Protein AF-A0A0G2FIW2-F1 (afdb_monomer)

Secondary structure (DSSP, 8-state):
-----EEEEEE--------PPP--------SS-----GGG--PPPTTT--EEEEEPPTTPPSSSGGGHHHHHHHHHHSTT-EEEE------STTHHHHHHHHHHHHHHHHHHHHTTS--EEEEEEES-TT--SS-TTEES---S--SS--S--GGGGGGGGGEEEE--TT-TTTS---STTHHHHHT-HHHHHHHHHHHHHHHHHHHTT--

Structure (mmCIF, N/CA/C/O backbone):
data_AF-A0A0G2FIW2-F1
#
_entry.id   AF-A0A0G2FIW2-F1
#
loop_
_atom_site.group_PDB
_atom_site.id
_atom_site.type_symbol
_atom_site.label_atom_id
_atom_site.label_alt_id
_atom_site.label_comp_id
_atom_site.label_asym_id
_atom_site.label_entity_id
_atom_site.label_seq_id
_atom_site.pdbx_PDB_ins_code
_atom_site.Cartn_x
_atom_site.Cartn_y
_atom_site.Cartn_z
_atom_site.occupancy
_atom_site.B_iso_or_equiv
_atom_site.auth_seq_id
_atom_site.auth_comp_id
_atom_site.auth_asym_id
_atom_site.auth_atom_id
_atom_site.pdbx_PDB_model_num
ATOM 1 N N . MET A 1 1 ? 16.013 6.937 -9.045 1.00 31.67 1 MET A N 1
ATOM 2 C CA . MET A 1 1 ? 15.810 6.160 -7.801 1.00 31.67 1 MET A CA 1
ATOM 3 C C . MET A 1 1 ? 14.859 5.035 -8.157 1.00 31.67 1 MET A C 1
ATOM 5 O O . MET A 1 1 ? 14.015 5.272 -9.007 1.00 31.67 1 MET A O 1
ATOM 9 N N . LYS A 1 2 ? 15.096 3.807 -7.701 1.00 32.09 2 LYS A N 1
ATOM 10 C CA . LYS A 1 2 ? 14.338 2.610 -8.094 1.00 32.09 2 LYS A CA 1
ATOM 11 C C . LYS A 1 2 ? 13.700 2.098 -6.801 1.00 32.09 2 LYS A C 1
ATOM 13 O O . LYS A 1 2 ? 14.430 1.802 -5.864 1.00 32.09 2 LYS A O 1
ATOM 18 N N . ASN A 1 3 ? 12.377 2.048 -6.749 1.00 30.78 3 ASN A N 1
ATOM 19 C CA . ASN A 1 3 ? 11.613 1.665 -5.564 1.00 30.78 3 ASN A CA 1
ATOM 20 C C . ASN A 1 3 ? 10.878 0.369 -5.917 1.00 30.78 3 ASN A C 1
ATOM 22 O O . ASN A 1 3 ? 10.490 0.223 -7.071 1.00 30.78 3 ASN A O 1
ATOM 26 N N . ILE A 1 4 ? 10.762 -0.570 -4.978 1.00 32.47 4 ILE A N 1
ATOM 27 C CA . ILE A 1 4 ? 10.028 -1.829 -5.157 1.00 32.47 4 ILE A CA 1
ATOM 28 C C . ILE A 1 4 ? 9.137 -2.030 -3.933 1.00 32.47 4 ILE A C 1
ATOM 30 O O . ILE A 1 4 ? 9.672 -2.080 -2.826 1.00 32.47 4 ILE A O 1
ATOM 34 N N . ALA A 1 5 ? 7.832 -2.190 -4.183 1.00 39.72 5 ALA A N 1
ATOM 35 C CA . ALA A 1 5 ? 6.752 -2.560 -3.259 1.00 39.72 5 ALA A CA 1
ATOM 36 C C . ALA A 1 5 ? 6.513 -1.609 -2.077 1.00 39.72 5 ALA A C 1
ATOM 38 O O . ALA A 1 5 ? 7.404 -1.372 -1.268 1.00 39.72 5 ALA A O 1
ATOM 39 N N . ALA A 1 6 ? 5.275 -1.147 -1.916 1.00 51.56 6 ALA A N 1
ATOM 40 C CA . ALA A 1 6 ? 4.857 -0.390 -0.744 1.00 51.56 6 ALA A CA 1
ATOM 41 C C . ALA A 1 6 ? 3.523 -0.944 -0.213 1.00 51.56 6 ALA A C 1
ATOM 43 O O . ALA A 1 6 ? 2.629 -1.266 -1.002 1.00 51.56 6 ALA A O 1
ATOM 44 N N . ALA A 1 7 ? 3.396 -1.079 1.111 1.00 60.84 7 ALA A N 1
ATOM 45 C CA . ALA A 1 7 ? 2.196 -1.616 1.754 1.00 60.84 7 ALA A CA 1
ATOM 46 C C . ALA A 1 7 ? 1.761 -0.794 2.974 1.00 60.84 7 ALA A C 1
ATOM 48 O O . ALA A 1 7 ? 2.600 -0.304 3.732 1.00 60.84 7 ALA A O 1
ATOM 49 N N . ILE A 1 8 ? 0.448 -0.697 3.180 1.00 70.00 8 ILE A N 1
ATOM 50 C CA . ILE A 1 8 ? -0.176 -0.197 4.408 1.00 70.00 8 ILE A CA 1
ATOM 51 C C . ILE A 1 8 ? -1.059 -1.305 4.972 1.00 70.00 8 ILE A C 1
ATOM 53 O O . ILE A 1 8 ? -1.886 -1.863 4.251 1.00 70.00 8 ILE A O 1
ATOM 57 N N . ILE A 1 9 ? -0.910 -1.601 6.260 1.00 72.62 9 ILE A N 1
ATOM 58 C CA . ILE A 1 9 ? -1.812 -2.494 6.992 1.00 72.62 9 ILE A CA 1
ATOM 59 C C . ILE A 1 9 ? -2.431 -1.705 8.140 1.00 72.62 9 ILE A C 1
ATOM 61 O O . ILE A 1 9 ? -1.708 -1.175 8.979 1.00 72.62 9 ILE A O 1
ATOM 65 N N . ALA A 1 10 ? -3.758 -1.624 8.174 1.00 48.88 10 ALA A N 1
ATOM 66 C CA . ALA A 1 10 ? -4.506 -0.946 9.224 1.00 48.88 10 ALA A CA 1
ATOM 67 C C . ALA A 1 10 ? -5.150 -1.970 10.167 1.00 48.88 10 ALA A C 1
ATOM 69 O O . ALA A 1 10 ? -5.929 -2.823 9.729 1.00 48.88 10 ALA A O 1
ATOM 70 N N . PHE A 1 11 ? -4.841 -1.859 11.456 1.00 52.50 11 PHE A N 1
ATOM 71 C CA . PHE A 1 11 ? -5.399 -2.666 12.539 1.00 52.50 11 PHE A CA 1
ATOM 72 C C . PHE A 1 11 ? -6.374 -1.862 13.383 1.00 52.50 11 PHE A C 1
ATOM 74 O O . PHE A 1 11 ? -6.172 -0.673 13.603 1.00 52.50 11 PHE A O 1
ATOM 81 N N . VAL A 1 12 ? -7.383 -2.527 13.923 1.00 43.28 12 VAL A N 1
ATOM 82 C CA . VAL A 1 12 ? -8.361 -1.969 14.865 1.00 43.28 12 VAL A CA 1
ATOM 83 C C . VAL A 1 12 ? -8.467 -2.923 16.056 1.00 43.28 12 VAL A C 1
ATOM 85 O O . VAL A 1 12 ? -8.186 -4.111 15.922 1.00 43.28 12 VAL A O 1
ATOM 88 N N . GLY A 1 13 ? -8.794 -2.422 17.245 1.00 33.16 13 GLY A N 1
ATOM 89 C CA . GLY A 1 13 ? -8.929 -3.261 18.441 1.00 33.16 13 GLY A CA 1
ATOM 90 C C . GLY A 1 13 ? -10.233 -2.982 19.188 1.00 33.16 13 GLY A C 1
ATOM 91 O O . GLY A 1 13 ? -10.732 -1.865 19.105 1.00 33.16 13 GLY A O 1
ATOM 92 N N . PRO A 1 14 ? -10.788 -3.946 19.945 1.00 34.31 14 PRO A N 1
ATOM 93 C CA . PRO A 1 14 ? -11.993 -3.744 20.744 1.00 34.31 14 PRO A CA 1
ATOM 94 C C . PRO A 1 14 ? -11.737 -2.869 21.985 1.00 34.31 14 PRO A C 1
ATOM 96 O O . PRO A 1 14 ? -10.644 -2.847 22.556 1.00 34.31 14 PRO A O 1
ATOM 99 N N . VAL A 1 15 ? -12.779 -2.161 22.442 1.00 33.59 15 VAL A N 1
ATOM 100 C CA . VAL A 1 15 ? -12.760 -1.370 23.684 1.00 33.59 15 VAL A CA 1
ATOM 101 C C . VAL A 1 15 ? -12.763 -2.319 24.881 1.00 33.59 15 VAL A C 1
ATOM 103 O O . VAL A 1 15 ? -13.804 -2.884 25.207 1.00 33.59 15 VAL A O 1
ATOM 106 N N . GLN A 1 16 ? -11.657 -2.435 25.617 1.00 36.59 16 GLN A N 1
ATOM 107 C CA . GLN A 1 16 ? -11.742 -2.926 26.994 1.00 36.59 16 GLN A CA 1
ATOM 108 C C . GLN A 1 16 ? -11.714 -1.739 27.960 1.00 36.59 16 GLN A C 1
ATOM 110 O O . GLN A 1 16 ? -10.675 -1.139 28.229 1.00 36.59 16 GLN A O 1
ATOM 115 N N . ALA A 1 17 ? -12.892 -1.398 28.486 1.00 34.34 17 ALA A N 1
ATOM 116 C CA . ALA A 1 17 ? -13.029 -0.494 29.617 1.00 34.34 17 ALA A CA 1
ATOM 117 C C . ALA A 1 17 ? -12.304 -1.064 30.854 1.00 34.34 17 ALA A C 1
ATOM 119 O O . ALA A 1 17 ? -12.326 -2.266 31.120 1.00 34.34 17 ALA A O 1
ATOM 120 N N . ALA A 1 18 ? -11.660 -0.175 31.606 1.00 42.06 18 ALA A N 1
ATOM 121 C CA . ALA A 1 18 ? -10.870 -0.472 32.794 1.00 42.06 18 ALA A CA 1
ATOM 122 C C . ALA A 1 18 ? -11.637 -1.242 33.888 1.00 42.06 18 ALA A C 1
ATOM 124 O O . ALA A 1 18 ? -12.788 -0.911 34.168 1.00 42.06 18 ALA A O 1
ATOM 125 N N . SER A 1 19 ? -10.955 -2.191 34.554 1.00 36.50 19 SER A N 1
ATOM 126 C CA . SER A 1 19 ? -10.957 -2.491 36.011 1.00 36.50 19 SER A CA 1
ATOM 127 C C . SER A 1 19 ? -10.489 -3.933 36.254 1.00 36.50 19 SER A C 1
ATOM 129 O O . SER A 1 19 ? -11.159 -4.875 35.846 1.00 36.50 19 SER A O 1
ATOM 131 N N . ILE A 1 20 ? -9.357 -4.123 36.942 1.00 35.25 20 ILE A N 1
ATOM 132 C CA . ILE A 1 20 ? -8.830 -5.447 37.320 1.00 35.25 20 ILE A CA 1
ATOM 133 C C . ILE A 1 20 ? -9.350 -5.824 38.718 1.00 35.25 20 ILE A C 1
ATOM 135 O O . ILE A 1 20 ? -8.952 -5.173 39.686 1.00 35.25 20 ILE A O 1
ATOM 139 N N . PRO A 1 21 ? -10.147 -6.897 38.881 1.00 35.97 21 PRO A N 1
ATOM 140 C CA . PRO A 1 21 ? -10.189 -7.655 40.120 1.00 35.97 21 PRO A CA 1
ATOM 141 C C . PRO A 1 21 ? -9.269 -8.881 40.016 1.00 35.97 21 PRO A C 1
ATOM 143 O O . PRO A 1 21 ? -9.277 -9.623 39.035 1.00 35.97 21 PRO A O 1
ATOM 146 N N . THR A 1 22 ? -8.457 -9.091 41.048 1.00 46.69 22 THR A N 1
ATOM 147 C CA . THR A 1 22 ? -7.567 -10.246 41.213 1.00 46.69 22 THR A CA 1
ATOM 148 C C . THR A 1 22 ? -8.333 -11.492 41.666 1.00 46.69 22 THR A C 1
ATOM 150 O O . THR A 1 22 ? -9.091 -11.432 42.632 1.00 46.69 22 THR A O 1
ATOM 153 N N . ALA A 1 23 ? -8.073 -12.647 41.040 1.00 36.22 23 ALA A N 1
ATOM 154 C CA . ALA A 1 23 ? -8.321 -13.974 41.619 1.00 36.22 23 ALA A CA 1
ATOM 155 C C . ALA A 1 23 ? -7.477 -15.071 40.921 1.00 36.22 23 ALA A C 1
ATOM 157 O O . ALA A 1 23 ? -7.026 -14.855 39.796 1.00 36.22 23 ALA A O 1
ATOM 158 N N . PRO A 1 24 ? -7.208 -16.213 41.591 1.00 42.84 24 PRO A N 1
ATOM 159 C CA . PRO A 1 24 ? -5.969 -16.968 41.416 1.00 42.84 24 PRO A CA 1
ATOM 160 C C . PRO A 1 24 ? -6.064 -18.246 40.560 1.00 42.84 24 PRO A C 1
ATOM 162 O O . PRO A 1 24 ? -7.130 -18.735 40.201 1.00 42.84 24 PRO A O 1
ATOM 165 N N . SER A 1 25 ? -4.860 -18.758 40.299 1.00 47.22 25 SER A N 1
ATOM 166 C CA . SER A 1 25 ? -4.395 -19.928 39.552 1.00 47.22 25 SER A CA 1
ATOM 167 C C . SER A 1 25 ? -5.256 -21.198 39.505 1.00 47.22 25 SER A C 1
ATOM 169 O O . SER A 1 25 ? -5.619 -21.757 40.536 1.00 47.22 25 SER A O 1
ATOM 171 N N . ALA A 1 26 ? -5.316 -21.786 38.304 1.00 38.00 26 ALA A N 1
ATOM 172 C CA . ALA A 1 26 ? -5.152 -23.226 38.094 1.00 38.00 26 ALA A CA 1
ATOM 173 C C . ALA A 1 26 ? -4.437 -23.491 36.750 1.00 38.00 26 ALA A C 1
ATOM 175 O O . ALA A 1 26 ? -4.871 -23.040 35.694 1.00 38.00 26 ALA A O 1
ATOM 176 N N . GLN A 1 27 ? -3.304 -24.194 36.828 1.00 40.16 27 GLN A N 1
ATOM 177 C CA . GLN A 1 27 ? -2.531 -24.783 35.722 1.00 40.16 27 GLN A CA 1
ATOM 178 C C . GLN A 1 27 ? -3.174 -26.126 35.303 1.00 40.16 27 GLN A C 1
ATOM 180 O O . GLN A 1 27 ? -3.907 -26.700 36.100 1.00 40.16 27 GLN A O 1
ATOM 185 N N . ALA A 1 28 ? -2.942 -26.763 34.152 1.00 42.31 28 ALA A N 1
ATOM 186 C CA . ALA A 1 28 ? -2.092 -26.545 32.980 1.00 42.31 28 ALA A CA 1
ATOM 187 C C . ALA A 1 28 ? -2.600 -27.472 31.855 1.00 42.31 28 ALA A C 1
ATOM 189 O O . ALA A 1 28 ? -3.191 -28.504 32.147 1.00 42.31 28 ALA A O 1
ATOM 190 N N . HIS A 1 29 ? -2.249 -27.164 30.605 1.00 36.69 29 HIS A N 1
ATOM 191 C CA . HIS A 1 29 ? -1.832 -28.130 29.581 1.00 36.69 29 HIS A CA 1
ATOM 192 C C . HIS A 1 29 ? -0.790 -27.408 28.706 1.00 36.69 29 HIS A C 1
ATOM 194 O O . HIS A 1 29 ? -1.009 -26.275 28.285 1.00 36.69 29 HIS A O 1
ATOM 200 N N . SER A 1 30 ? 0.382 -28.018 28.523 1.00 58.81 30 SER A N 1
ATOM 201 C CA . SER A 1 30 ? 1.558 -27.402 27.898 1.00 58.81 30 SER A CA 1
ATOM 202 C C . SER A 1 30 ? 1.664 -27.787 26.423 1.00 58.81 30 SER A C 1
ATOM 204 O O . SER A 1 30 ? 1.927 -28.949 26.122 1.00 58.81 30 SER A O 1
ATOM 206 N N . SER A 1 31 ? 1.448 -26.821 25.526 1.00 55.00 31 SER A N 1
ATOM 207 C CA . SER A 1 31 ? 2.337 -26.457 24.407 1.00 55.00 31 SER A CA 1
ATOM 208 C C . SER A 1 31 ? 1.629 -25.433 23.504 1.00 55.00 31 SER A C 1
ATOM 210 O O . SER A 1 31 ? 0.489 -25.660 23.110 1.00 55.00 31 SER A O 1
ATOM 212 N N . LEU A 1 32 ? 2.348 -24.345 23.185 1.00 52.41 32 LEU A N 1
ATOM 213 C CA . LEU A 1 32 ? 1.960 -23.122 22.454 1.00 52.41 32 LEU A CA 1
ATOM 214 C C . LEU A 1 32 ? 1.037 -22.152 23.206 1.00 52.41 32 LEU A C 1
ATOM 216 O O . LEU A 1 32 ? -0.135 -22.107 22.892 1.00 52.41 32 LEU A O 1
ATOM 220 N N . THR A 1 33 ? 1.558 -21.328 24.125 1.00 48.41 33 THR A N 1
ATOM 221 C CA . THR A 1 33 ? 0.970 -20.008 24.467 1.00 48.41 33 THR A CA 1
ATOM 222 C C . THR A 1 33 ? 1.814 -19.310 25.541 1.00 48.41 33 THR A C 1
ATOM 224 O O . THR A 1 33 ? 1.626 -19.556 26.732 1.00 48.41 33 THR A O 1
ATOM 227 N N . SER A 1 34 ? 2.678 -18.366 25.169 1.00 52.44 34 SER A N 1
ATOM 228 C CA . SER A 1 34 ? 2.683 -17.113 25.928 1.00 52.44 34 SER A CA 1
ATOM 229 C C . SER A 1 34 ? 1.794 -16.172 25.133 1.00 52.44 34 SER A C 1
ATOM 231 O O . SER A 1 34 ? 2.201 -15.678 24.085 1.00 52.44 34 SER A O 1
ATOM 233 N N . ARG A 1 35 ? 0.544 -15.999 25.574 1.00 55.09 35 ARG A N 1
ATOM 234 C CA . ARG A 1 35 ? -0.288 -14.892 25.091 1.00 55.09 35 ARG A CA 1
ATOM 235 C C . ARG A 1 35 ? 0.547 -13.623 25.273 1.00 55.09 35 ARG A C 1
ATOM 237 O O . ARG A 1 35 ? 1.141 -13.488 26.345 1.00 55.09 35 ARG A O 1
ATOM 244 N N . ALA A 1 36 ? 0.683 -12.788 24.242 1.00 63.56 36 ALA A N 1
ATOM 245 C CA . ALA A 1 36 ? 1.547 -11.620 24.358 1.00 63.56 36 ALA A CA 1
ATOM 246 C C . ALA A 1 36 ? 1.133 -10.787 25.576 1.00 63.56 36 ALA A C 1
ATOM 248 O O . ALA A 1 36 ? -0.047 -10.721 25.940 1.00 63.56 36 ALA A O 1
ATOM 249 N N . ASP A 1 37 ? 2.125 -10.208 26.242 1.00 77.75 37 ASP A N 1
ATOM 250 C CA . ASP A 1 37 ? 1.877 -9.319 27.361 1.00 77.75 37 ASP A CA 1
ATOM 251 C C . ASP A 1 37 ? 1.338 -7.984 26.831 1.00 77.75 37 ASP A C 1
ATOM 253 O O . ASP A 1 37 ? 2.090 -7.115 26.389 1.00 77.75 37 ASP A O 1
ATOM 257 N N . CYS A 1 38 ? 0.016 -7.830 26.878 1.00 81.56 38 CYS A N 1
ATOM 258 C CA . CYS A 1 38 ? -0.673 -6.622 26.432 1.00 81.56 38 CYS A CA 1
ATOM 259 C C . CYS A 1 38 ? -0.504 -5.430 27.383 1.00 81.56 38 CYS A C 1
ATOM 261 O O . CYS A 1 38 ? -1.058 -4.369 27.115 1.00 81.56 38 CYS A O 1
ATOM 263 N N . SER A 1 39 ? 0.245 -5.557 28.485 1.00 83.31 39 SER A N 1
ATOM 264 C CA . SER A 1 39 ? 0.458 -4.450 29.429 1.00 83.31 39 SER A CA 1
ATOM 265 C C . SER A 1 39 ? 1.138 -3.227 28.801 1.00 83.31 39 SER A C 1
ATOM 267 O O . SER A 1 39 ? 0.943 -2.115 29.288 1.00 83.31 39 SER A O 1
ATOM 269 N N . ASN A 1 40 ? 1.884 -3.422 27.706 1.00 81.56 40 ASN A N 1
ATOM 270 C CA . ASN A 1 40 ? 2.580 -2.363 26.968 1.00 81.56 40 ASN A CA 1
ATOM 271 C C . ASN A 1 40 ? 1.975 -2.071 25.583 1.00 81.56 40 ASN A C 1
ATOM 273 O O . ASN A 1 40 ? 2.543 -1.278 24.834 1.00 81.56 40 ASN A O 1
ATOM 277 N N . ILE A 1 41 ? 0.859 -2.712 25.221 1.00 80.81 41 ILE A N 1
ATOM 278 C CA . ILE A 1 41 ? 0.178 -2.487 23.942 1.00 80.81 41 ILE A CA 1
ATOM 279 C C . ILE A 1 41 ? -1.159 -1.822 24.227 1.00 80.81 41 ILE A C 1
ATOM 281 O O . ILE A 1 41 ? -2.080 -2.435 24.762 1.00 80.81 41 ILE A O 1
ATOM 285 N N . THR A 1 42 ? -1.262 -0.557 23.837 1.00 81.81 42 THR A N 1
ATOM 286 C CA . THR A 1 42 ? -2.527 0.173 23.857 1.00 81.81 42 THR A CA 1
ATOM 287 C C . THR A 1 42 ? -3.162 0.055 22.484 1.00 81.81 42 THR A C 1
ATOM 289 O O . THR A 1 42 ? -2.612 0.562 21.508 1.00 81.81 42 THR A O 1
ATOM 292 N N . CYS A 1 43 ? -4.317 -0.601 22.407 1.00 81.56 43 CYS A N 1
ATOM 293 C CA . CYS A 1 43 ? -5.093 -0.620 21.177 1.00 81.56 43 CYS A CA 1
ATOM 294 C C . CYS A 1 43 ? -5.570 0.786 20.834 1.00 81.56 43 CYS A C 1
ATOM 296 O O . CYS A 1 43 ? -6.002 1.545 21.708 1.00 81.56 43 CYS A O 1
ATOM 298 N N . THR A 1 44 ? -5.516 1.114 19.551 1.00 79.19 44 THR A N 1
ATOM 299 C CA . THR A 1 44 ? -6.129 2.326 19.026 1.00 79.19 44 THR A CA 1
ATOM 300 C C . THR A 1 44 ? -7.634 2.254 19.316 1.00 79.19 44 THR A C 1
ATOM 302 O O . THR A 1 44 ? -8.191 1.151 19.272 1.00 79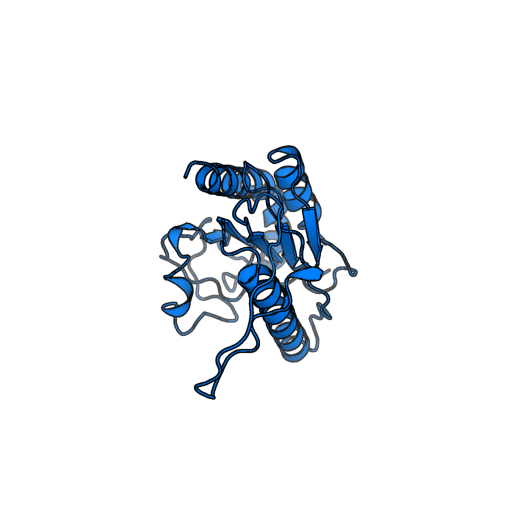.19 44 THR A O 1
ATOM 305 N N . PRO A 1 45 ? -8.303 3.364 19.692 1.00 65.31 45 PRO A N 1
ATOM 306 C CA . PRO A 1 45 ? -9.704 3.313 20.094 1.00 65.31 45 PRO A CA 1
ATOM 307 C C . PRO A 1 45 ? -10.562 2.601 19.045 1.00 65.31 45 PRO A C 1
ATOM 309 O O . PRO A 1 45 ? -10.475 2.923 17.865 1.00 65.31 45 PRO A O 1
ATOM 312 N N . ALA A 1 46 ? -11.407 1.665 19.487 1.00 56.34 46 ALA A N 1
ATOM 313 C CA . ALA A 1 46 ? -12.188 0.808 18.590 1.00 56.34 46 ALA A CA 1
ATOM 314 C C . ALA A 1 46 ? -13.084 1.578 17.616 1.00 56.34 46 ALA A C 1
ATOM 316 O O . ALA A 1 46 ? -13.403 1.098 16.533 1.00 56.34 46 ALA A O 1
ATOM 317 N N . THR A 1 47 ? -13.531 2.769 18.015 1.00 67.88 47 THR A N 1
ATOM 318 C CA . THR A 1 47 ? -14.478 3.544 17.224 1.00 67.88 47 THR A CA 1
ATOM 319 C C . THR A 1 47 ? -13.737 4.479 16.277 1.00 67.88 47 THR A C 1
ATOM 321 O O . THR A 1 47 ? -13.373 5.598 16.633 1.00 67.88 47 THR A O 1
ATOM 324 N N . GLY A 1 48 ? -13.564 4.020 15.044 1.00 77.12 48 GLY A N 1
ATOM 325 C CA . GLY A 1 48 ? -13.229 4.840 13.888 1.00 77.12 48 GLY A CA 1
ATOM 326 C C . GLY A 1 48 ? -11.764 5.243 13.790 1.00 77.12 48 GLY A C 1
ATOM 327 O O . GLY A 1 48 ? -11.478 6.212 13.093 1.00 77.12 48 GLY A O 1
ATOM 328 N N . ALA A 1 49 ? -10.857 4.536 14.464 1.00 88.69 49 ALA A N 1
ATOM 329 C CA . ALA A 1 49 ? -9.420 4.777 14.426 1.00 88.69 49 ALA A CA 1
ATOM 330 C C . ALA A 1 49 ? -8.641 3.461 14.301 1.00 88.69 49 ALA A C 1
ATOM 332 O O . ALA A 1 49 ? -9.149 2.401 14.658 1.00 88.69 49 ALA A O 1
ATOM 333 N N . ALA A 1 50 ? -7.413 3.529 13.785 1.00 91.38 50 ALA A N 1
ATOM 334 C CA . ALA A 1 50 ? -6.590 2.355 13.512 1.00 91.38 50 ALA A CA 1
ATOM 335 C C . ALA A 1 50 ? -5.103 2.553 13.831 1.00 91.38 50 ALA A C 1
ATOM 337 O O . ALA A 1 50 ? -4.570 3.656 13.718 1.00 91.38 50 ALA A O 1
ATOM 338 N N . HIS A 1 51 ? -4.422 1.456 14.150 1.00 93.31 51 HIS A N 1
ATOM 339 C CA . HIS A 1 51 ? -2.968 1.373 14.133 1.00 93.31 51 HIS A CA 1
ATOM 340 C C . HIS A 1 51 ? -2.506 1.035 12.716 1.00 93.31 51 HIS A C 1
ATOM 342 O O . HIS A 1 51 ? -2.821 -0.030 12.181 1.00 93.31 51 HIS A O 1
ATOM 348 N N . ILE A 1 52 ? -1.785 1.953 12.086 1.00 94.75 52 ILE A N 1
ATOM 349 C CA . ILE A 1 52 ? -1.425 1.892 10.671 1.00 94.75 52 ILE A CA 1
ATOM 350 C C . ILE A 1 52 ? 0.054 1.540 10.558 1.00 94.75 52 ILE A C 1
ATOM 352 O O . ILE A 1 52 ? 0.919 2.352 10.873 1.00 94.75 52 ILE A O 1
ATOM 356 N N . VAL A 1 53 ? 0.364 0.346 10.065 1.00 96.19 53 VAL A N 1
ATOM 357 C CA . VAL A 1 53 ? 1.736 -0.087 9.789 1.00 96.19 53 VAL A CA 1
ATOM 358 C C . VAL A 1 53 ? 2.082 0.227 8.338 1.00 96.19 53 VAL A C 1
ATOM 360 O O . VAL A 1 53 ? 1.409 -0.238 7.418 1.00 96.19 53 VAL A O 1
ATOM 363 N N . VAL A 1 54 ? 3.145 1.004 8.132 1.00 97.31 54 VAL A N 1
ATOM 364 C CA . VAL A 1 54 ? 3.630 1.408 6.807 1.00 97.31 54 VAL A CA 1
ATOM 365 C C . VAL A 1 54 ? 4.939 0.702 6.467 1.00 97.31 54 VAL A C 1
ATOM 367 O O . VAL A 1 54 ? 5.936 0.792 7.192 1.00 97.31 54 VAL A O 1
ATOM 370 N N . ASN A 1 55 ? 4.960 0.068 5.299 1.00 95.62 55 ASN A N 1
ATOM 371 C CA . ASN A 1 55 ? 6.142 -0.521 4.691 1.00 95.62 55 ASN A CA 1
ATOM 372 C C . ASN A 1 55 ? 6.570 0.361 3.520 1.00 95.62 55 ASN A C 1
ATOM 374 O O . ASN A 1 55 ? 5.949 0.321 2.457 1.00 95.62 55 ASN A O 1
ATOM 378 N N . ARG A 1 56 ? 7.631 1.151 3.727 1.00 94.50 56 ARG A N 1
ATOM 379 C CA . ARG A 1 56 ? 8.250 1.963 2.666 1.00 94.50 56 ARG A CA 1
ATOM 380 C C . ARG A 1 56 ? 8.744 1.090 1.510 1.00 94.50 56 ARG A C 1
ATOM 382 O O . ARG A 1 56 ? 8.881 -0.113 1.677 1.00 94.50 56 ARG A O 1
ATOM 389 N N . ALA A 1 57 ? 9.060 1.695 0.378 1.00 91.31 57 ALA A N 1
ATOM 390 C CA . ALA A 1 57 ? 9.645 1.016 -0.765 1.00 91.31 57 ALA A CA 1
ATOM 391 C C . ALA A 1 57 ? 11.180 0.979 -0.709 1.00 91.31 57 ALA A C 1
ATOM 393 O O . ALA A 1 57 ? 11.831 1.696 0.059 1.00 91.31 57 ALA A O 1
ATOM 394 N N . SER A 1 58 ? 11.788 0.141 -1.554 1.00 89.81 58 SER A N 1
ATOM 395 C CA . SER A 1 58 ? 13.250 0.054 -1.638 1.00 89.81 58 SER A CA 1
ATOM 396 C C . SER A 1 58 ? 13.924 1.407 -1.915 1.00 89.81 58 SER A C 1
ATOM 398 O O . SER A 1 58 ? 13.431 2.225 -2.682 1.00 89.81 58 SER A O 1
ATOM 400 N N . THR A 1 59 ? 15.109 1.602 -1.338 1.00 92.38 59 THR A 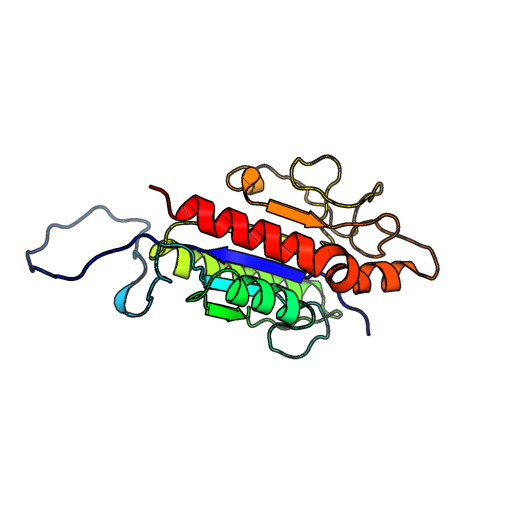N 1
ATOM 401 C CA . THR A 1 59 ? 15.963 2.803 -1.386 1.00 92.38 59 THR A CA 1
ATOM 402 C C . THR A 1 59 ? 15.425 4.037 -0.667 1.00 92.38 59 THR A C 1
ATOM 404 O O . THR A 1 59 ? 16.142 5.032 -0.559 1.00 92.38 59 THR A O 1
ATOM 407 N N . GLU A 1 60 ? 14.216 3.976 -0.113 1.00 93.06 60 GLU A N 1
ATOM 408 C CA . GLU A 1 60 ? 13.688 5.054 0.714 1.00 93.06 60 GLU A CA 1
ATOM 409 C C . GLU A 1 60 ? 14.380 5.086 2.084 1.00 93.06 60 GLU A C 1
ATOM 411 O O . GLU A 1 60 ? 14.726 4.049 2.666 1.00 93.06 60 GLU A O 1
ATOM 416 N N . ALA A 1 61 ? 14.580 6.293 2.616 1.00 94.62 61 ALA A N 1
ATOM 417 C CA . ALA A 1 61 ? 15.095 6.477 3.969 1.00 94.62 61 ALA A CA 1
ATOM 418 C C . ALA A 1 61 ? 14.136 5.855 5.008 1.00 94.62 61 ALA A C 1
ATOM 420 O O . ALA A 1 61 ? 12.933 5.780 4.746 1.00 94.62 61 ALA A O 1
ATOM 421 N N . PRO A 1 62 ? 14.628 5.421 6.185 1.00 95.75 62 PRO A N 1
ATOM 422 C CA . PRO A 1 62 ? 13.765 4.933 7.260 1.00 95.75 62 PRO A CA 1
ATOM 423 C C . PRO A 1 62 ? 12.623 5.910 7.575 1.00 95.75 62 PRO A C 1
ATOM 425 O O . PRO A 1 62 ? 12.850 7.114 7.690 1.00 95.75 62 PRO A O 1
ATOM 428 N N . GLY A 1 63 ? 11.405 5.384 7.709 1.00 94.69 63 GLY A N 1
ATOM 429 C CA . GLY A 1 63 ? 10.180 6.170 7.844 1.00 94.69 63 GLY A CA 1
ATOM 430 C C . GLY A 1 63 ? 9.043 5.591 7.002 1.00 94.69 63 GLY A C 1
ATOM 431 O O . GLY A 1 63 ? 9.071 4.419 6.625 1.00 94.69 63 GLY A O 1
ATOM 432 N N . THR A 1 64 ? 8.051 6.427 6.703 1.00 94.50 64 THR A N 1
ATOM 433 C CA . THR A 1 64 ? 6.861 6.062 5.918 1.00 94.50 64 THR A CA 1
ATOM 434 C C . THR A 1 64 ? 7.103 6.050 4.405 1.00 94.50 64 THR A C 1
ATOM 436 O O . THR A 1 64 ? 6.329 5.445 3.667 1.00 94.50 64 THR A O 1
ATOM 439 N N . GLY A 1 65 ? 8.185 6.682 3.933 1.00 94.44 65 GLY A N 1
ATOM 440 C CA . GLY A 1 65 ? 8.500 6.776 2.506 1.00 94.44 65 GLY A CA 1
ATOM 441 C C . GLY A 1 65 ? 7.401 7.484 1.709 1.00 94.44 65 GLY A C 1
ATOM 442 O O . GLY A 1 65 ? 6.671 8.327 2.234 1.00 94.44 65 GLY A O 1
ATOM 443 N N . VAL A 1 66 ? 7.257 7.121 0.436 1.00 93.38 66 VAL A N 1
ATOM 444 C CA . VAL A 1 66 ? 6.245 7.680 -0.474 1.00 93.38 66 VAL A CA 1
ATOM 445 C C . VAL A 1 66 ? 4.810 7.421 0.000 1.00 93.38 66 VAL A C 1
ATOM 447 O O . VAL A 1 66 ? 3.911 8.186 -0.335 1.00 93.38 66 VAL A O 1
ATOM 450 N N . LEU A 1 67 ? 4.587 6.390 0.823 1.00 94.69 67 LEU A N 1
ATOM 451 C CA . LEU A 1 67 ? 3.276 6.076 1.399 1.00 94.69 67 LEU A CA 1
ATOM 452 C C . LEU A 1 67 ? 2.861 6.995 2.549 1.00 94.69 67 LEU A C 1
ATOM 454 O O . LEU A 1 67 ? 1.709 6.925 2.975 1.00 94.69 67 LEU A O 1
ATOM 458 N N . GLY A 1 68 ? 3.757 7.855 3.043 1.00 95.25 68 GLY A N 1
ATOM 459 C CA . GLY A 1 68 ? 3.450 8.776 4.136 1.00 95.25 68 GLY A CA 1
ATOM 460 C C . GLY A 1 68 ? 2.189 9.596 3.881 1.00 95.25 68 GLY A C 1
ATOM 461 O O . GLY A 1 68 ? 1.325 9.646 4.743 1.00 95.25 68 GLY A O 1
ATOM 462 N N . SER A 1 69 ? 2.011 10.124 2.667 1.00 96.88 69 SER A N 1
ATOM 463 C CA . SER A 1 69 ? 0.822 10.915 2.325 1.00 96.88 69 SER A CA 1
ATOM 464 C C . SER A 1 69 ? -0.483 10.115 2.360 1.00 96.88 69 SER A C 1
ATOM 466 O O . SER A 1 69 ? -1.525 10.673 2.696 1.00 96.88 69 SER A O 1
ATOM 468 N N . VAL A 1 70 ? -0.445 8.820 2.035 1.00 97.81 70 VAL A N 1
ATOM 469 C CA . VAL A 1 70 ? -1.618 7.938 2.117 1.00 97.81 70 VAL A CA 1
ATOM 470 C C . VAL A 1 70 ? -1.935 7.642 3.581 1.00 97.81 70 VAL A C 1
ATOM 472 O O . VAL A 1 70 ? -3.085 7.765 3.990 1.00 97.81 70 VAL A O 1
ATOM 475 N N . ALA A 1 71 ? -0.922 7.321 4.390 1.00 97.06 71 ALA A N 1
ATOM 476 C CA . ALA A 1 71 ? -1.094 7.091 5.823 1.00 97.06 71 ALA A CA 1
ATOM 477 C C . ALA A 1 71 ? -1.620 8.345 6.547 1.00 97.06 71 ALA A C 1
ATOM 479 O O . ALA A 1 71 ? -2.572 8.253 7.320 1.00 97.06 71 ALA A O 1
ATOM 480 N N . ASP A 1 72 ? -1.075 9.521 6.232 1.00 98.12 72 ASP A N 1
ATOM 481 C CA . ASP A 1 72 ? -1.523 10.806 6.778 1.00 98.12 72 ASP A CA 1
ATOM 482 C C . ASP A 1 72 ? -2.975 11.113 6.384 1.00 98.12 72 ASP A C 1
ATOM 484 O O . ASP A 1 72 ? -3.756 11.586 7.211 1.00 98.12 72 ASP A O 1
ATOM 488 N N . ALA A 1 73 ? -3.368 10.809 5.142 1.00 98.06 73 ALA A N 1
ATOM 489 C CA . ALA A 1 73 ? -4.748 10.965 4.690 1.00 98.06 73 ALA A CA 1
ATOM 490 C C . ALA A 1 73 ? -5.714 10.035 5.446 1.00 98.06 73 ALA A C 1
ATOM 492 O O . ALA A 1 73 ? -6.809 10.467 5.812 1.00 98.06 73 ALA A O 1
ATOM 493 N N . ILE A 1 74 ? -5.302 8.798 5.751 1.00 96.56 74 ILE A N 1
ATOM 494 C CA . ILE A 1 74 ? -6.089 7.878 6.587 1.00 96.56 74 ILE A CA 1
ATOM 495 C C . ILE A 1 74 ? -6.238 8.448 8.002 1.00 96.56 74 ILE A C 1
ATOM 497 O O . ILE A 1 74 ? -7.356 8.521 8.504 1.00 96.56 74 ILE A O 1
ATOM 501 N N . VAL A 1 75 ? -5.151 8.912 8.633 1.00 95.75 75 VAL A N 1
ATOM 502 C CA . VAL A 1 75 ? -5.201 9.533 9.973 1.00 95.75 75 VAL A CA 1
ATOM 503 C C . VAL A 1 75 ? -6.103 10.768 9.984 1.00 95.75 75 VAL A C 1
ATOM 505 O O . VAL A 1 75 ? -6.870 10.965 10.927 1.00 95.75 75 VAL A O 1
ATOM 508 N N . ALA A 1 76 ? -6.058 11.590 8.934 1.00 96.88 76 ALA A N 1
ATOM 509 C CA . ALA A 1 76 ? -6.920 12.760 8.805 1.00 96.88 76 ALA A CA 1
ATOM 510 C C . ALA A 1 76 ? -8.408 12.381 8.693 1.00 96.88 76 ALA A C 1
ATOM 512 O O . ALA A 1 76 ? -9.255 13.042 9.295 1.00 96.88 76 ALA A O 1
ATOM 513 N N . ALA A 1 77 ? -8.729 11.311 7.960 1.00 95.31 77 ALA A N 1
ATOM 514 C CA . ALA A 1 77 ? -10.090 10.788 7.835 1.00 95.31 77 ALA A CA 1
ATOM 515 C C . ALA A 1 77 ? -10.565 10.035 9.093 1.00 95.31 77 ALA A C 1
ATOM 517 O O . ALA A 1 77 ? -11.767 9.965 9.361 1.00 95.31 77 ALA A O 1
ATOM 518 N N . ARG A 1 78 ? -9.629 9.484 9.873 1.00 92.56 78 ARG A N 1
ATOM 519 C CA . ARG A 1 78 ? -9.862 8.662 11.069 1.00 92.56 78 ARG A CA 1
ATOM 520 C C . ARG A 1 78 ? -9.065 9.193 12.268 1.00 92.56 78 ARG A C 1
ATOM 522 O O . ARG A 1 78 ? -8.066 8.580 12.664 1.00 92.56 78 ARG A O 1
ATOM 529 N N . PRO A 1 79 ? -9.481 10.333 12.859 1.00 90.88 79 PRO A N 1
ATOM 530 C CA . PRO A 1 79 ? -8.784 10.930 13.992 1.00 90.88 79 PRO A CA 1
ATOM 531 C C . PRO A 1 79 ? -8.640 9.957 15.164 1.00 90.88 79 PRO A C 1
ATOM 533 O O . PRO A 1 79 ? -9.586 9.266 15.527 1.00 90.88 79 PRO A O 1
ATOM 536 N N . GLY A 1 80 ? -7.456 9.937 15.777 1.00 87.88 80 GLY A N 1
ATOM 537 C CA . GLY A 1 80 ? -7.104 8.974 16.825 1.00 87.88 80 GLY A CA 1
ATOM 538 C C . GLY A 1 80 ? -6.329 7.764 16.307 1.00 87.88 80 GLY A C 1
ATOM 539 O O . GLY A 1 80 ? -5.797 7.022 17.125 1.00 87.88 80 GLY A O 1
ATOM 540 N N . SER A 1 81 ? -6.226 7.598 14.983 1.00 92.19 81 SER A N 1
ATOM 541 C CA . SER A 1 81 ? -5.312 6.634 14.368 1.00 92.19 81 SER A CA 1
ATOM 542 C C . SER A 1 81 ? -3.855 7.014 14.624 1.00 92.19 81 SER A C 1
ATOM 544 O O . SER A 1 81 ? -3.518 8.199 14.702 1.00 92.19 81 SER A O 1
ATOM 546 N N . ASP A 1 82 ? -2.987 6.015 14.705 1.00 92.69 82 ASP A N 1
ATOM 547 C CA . ASP A 1 82 ? -1.545 6.187 14.854 1.00 92.69 82 ASP A CA 1
ATOM 548 C C . ASP A 1 82 ? -0.784 5.439 13.753 1.00 92.69 82 ASP A C 1
ATOM 550 O O . ASP A 1 82 ? -1.310 4.518 13.131 1.00 92.69 82 ASP A O 1
ATOM 554 N N . ILE A 1 83 ? 0.448 5.874 13.474 1.00 94.19 83 ILE A N 1
ATOM 555 C CA . ILE A 1 83 ? 1.284 5.311 12.409 1.00 94.19 83 ILE A CA 1
ATOM 556 C C . ILE A 1 83 ? 2.526 4.670 13.024 1.00 94.19 83 ILE A C 1
ATOM 558 O O . ILE A 1 83 ? 3.337 5.340 13.667 1.00 94.19 83 ILE A O 1
ATOM 562 N N . ALA A 1 84 ? 2.721 3.388 12.737 1.00 93.75 84 ALA A N 1
ATOM 563 C CA . ALA A 1 84 ? 3.979 2.684 12.900 1.00 93.75 84 ALA A CA 1
ATOM 564 C C . ALA A 1 84 ? 4.648 2.460 11.542 1.00 93.75 84 ALA A C 1
ATOM 566 O O . ALA A 1 84 ? 4.011 2.331 10.500 1.00 93.75 84 ALA A O 1
ATOM 567 N N . THR A 1 85 ? 5.972 2.382 11.553 1.00 95.12 85 THR A N 1
ATOM 568 C CA . THR A 1 85 ? 6.749 2.024 10.361 1.00 95.12 85 THR A CA 1
ATOM 569 C C . THR A 1 85 ? 7.347 0.648 10.571 1.00 95.12 85 THR A C 1
ATOM 571 O O . THR A 1 85 ? 7.723 0.314 11.691 1.00 95.12 85 THR A O 1
ATOM 574 N N . ASN A 1 86 ? 7.441 -0.154 9.514 1.00 94.69 86 ASN A N 1
ATOM 575 C CA . ASN A 1 86 ? 8.173 -1.414 9.547 1.00 94.69 86 ASN A CA 1
ATOM 576 C C . ASN A 1 86 ? 9.692 -1.122 9.477 1.00 94.69 86 ASN A C 1
ATOM 578 O O . ASN A 1 86 ? 10.169 -0.712 8.411 1.00 94.69 86 ASN A O 1
ATOM 582 N N . PRO A 1 87 ? 10.485 -1.285 10.557 1.00 94.56 87 PRO A N 1
ATOM 583 C CA . PRO A 1 87 ? 11.934 -1.150 10.492 1.00 94.56 87 PRO A CA 1
ATOM 584 C C . PRO A 1 87 ? 12.551 -2.334 9.743 1.00 94.56 87 PRO A C 1
ATOM 586 O O . PRO A 1 87 ? 12.734 -3.424 10.273 1.00 94.56 87 PRO A O 1
ATOM 589 N N . TYR A 1 88 ? 12.925 -2.096 8.492 1.00 94.50 88 TYR A N 1
ATOM 590 C CA . TYR A 1 88 ? 13.642 -3.072 7.673 1.00 94.50 88 TYR A CA 1
ATOM 591 C C . TYR A 1 88 ? 14.620 -2.381 6.708 1.00 94.50 88 TYR A C 1
ATOM 593 O O . TYR A 1 88 ? 14.528 -1.160 6.532 1.00 94.50 88 TYR A O 1
ATOM 601 N N . PRO A 1 89 ? 15.557 -3.106 6.069 1.00 95.69 89 PRO A N 1
ATOM 602 C CA . PRO A 1 89 ? 16.610 -2.491 5.256 1.00 95.69 89 PRO A CA 1
ATOM 603 C C . PRO A 1 89 ? 16.117 -1.704 4.030 1.00 95.69 89 PRO A C 1
ATOM 605 O O . PRO A 1 89 ? 16.708 -0.679 3.700 1.00 95.69 89 PRO A O 1
ATOM 608 N N . ALA A 1 90 ? 15.033 -2.143 3.382 1.00 92.00 90 ALA A N 1
ATOM 609 C CA . ALA A 1 90 ? 14.534 -1.598 2.114 1.00 92.00 90 ALA A CA 1
ATOM 610 C C . ALA A 1 90 ? 15.626 -1.456 1.036 1.00 92.00 90 ALA A C 1
ATOM 612 O O . ALA A 1 90 ? 15.753 -0.424 0.385 1.00 92.00 90 ALA A O 1
ATOM 613 N N . LEU A 1 91 ? 16.446 -2.486 0.839 1.00 89.62 91 LEU A N 1
ATOM 614 C CA . LEU A 1 91 ? 17.481 -2.504 -0.195 1.00 89.62 91 LEU A CA 1
ATOM 615 C C . LEU A 1 91 ? 16.943 -3.107 -1.500 1.00 89.62 91 LEU A C 1
ATOM 617 O O . LEU A 1 91 ? 16.035 -3.937 -1.494 1.00 89.62 91 LEU A O 1
ATOM 621 N N . LEU A 1 92 ? 17.512 -2.673 -2.626 1.00 85.62 92 LEU A N 1
ATOM 622 C CA . LEU A 1 92 ? 17.354 -3.345 -3.925 1.00 85.62 92 LEU A CA 1
ATOM 623 C C . LEU A 1 92 ? 18.413 -4.406 -4.176 1.00 85.62 92 LEU A C 1
ATOM 625 O O . LEU A 1 92 ? 18.207 -5.313 -4.973 1.00 85.62 92 LEU A O 1
ATOM 629 N N . ASP A 1 93 ? 19.560 -4.243 -3.539 1.00 86.88 93 ASP A N 1
ATOM 630 C CA . ASP A 1 93 ? 20.675 -5.155 -3.642 1.00 86.88 93 ASP A CA 1
ATOM 631 C C . ASP A 1 93 ? 21.380 -5.147 -2.278 1.00 86.88 93 ASP A C 1
ATOM 633 O O . ASP A 1 93 ? 21.910 -4.101 -1.886 1.00 86.88 93 ASP A O 1
ATOM 637 N N . PRO A 1 94 ? 21.297 -6.234 -1.495 1.00 91.94 94 PRO A N 1
ATOM 638 C CA . PRO A 1 94 ? 20.665 -7.513 -1.831 1.00 91.94 94 PRO A CA 1
ATOM 639 C C . PRO A 1 94 ? 19.146 -7.534 -1.513 1.00 91.94 94 PRO A C 1
ATOM 641 O O . PRO A 1 94 ? 18.720 -7.284 -0.380 1.00 91.94 94 PRO A O 1
ATOM 644 N N . TYR A 1 95 ? 18.299 -7.794 -2.524 1.00 84.88 95 TYR A N 1
ATOM 645 C CA . TYR A 1 95 ? 16.831 -7.691 -2.393 1.00 84.88 95 TYR A CA 1
ATOM 646 C C . TYR A 1 95 ? 16.218 -8.777 -1.502 1.00 84.88 95 TYR A C 1
ATOM 648 O O . TYR A 1 95 ? 15.383 -8.467 -0.655 1.00 84.88 95 TYR A O 1
ATOM 656 N N . VAL A 1 96 ? 16.618 -10.040 -1.679 1.00 85.44 96 VAL A N 1
ATOM 657 C CA . VAL A 1 96 ? 16.001 -11.191 -0.993 1.00 85.44 96 VAL A CA 1
ATOM 658 C C . VAL A 1 96 ? 16.187 -11.085 0.519 1.00 85.44 96 VAL A C 1
ATOM 660 O O . VAL A 1 96 ? 15.247 -11.286 1.283 1.00 85.44 96 VAL A O 1
ATOM 663 N N . GLU A 1 97 ? 17.373 -10.697 0.962 1.00 91.12 97 GLU A N 1
ATOM 664 C CA . GLU A 1 97 ? 17.731 -10.496 2.360 1.00 91.12 97 GLU A CA 1
ATOM 665 C C . GLU A 1 97 ? 16.944 -9.328 2.955 1.00 91.12 97 GLU A C 1
ATOM 667 O O . GLU A 1 97 ? 16.380 -9.446 4.045 1.00 91.12 97 GLU A O 1
ATOM 672 N N . SER A 1 98 ? 16.837 -8.219 2.216 1.00 88.56 98 SER A N 1
ATOM 673 C CA . SER A 1 98 ? 16.022 -7.078 2.631 1.00 88.56 98 SER A CA 1
ATOM 674 C C . SER A 1 98 ? 14.543 -7.449 2.753 1.00 88.56 98 SER A C 1
ATOM 676 O O . SER A 1 98 ? 13.904 -7.092 3.741 1.00 88.56 98 SER A O 1
ATOM 678 N N . GLN A 1 99 ? 13.987 -8.152 1.768 1.00 88.19 99 GLN A N 1
ATOM 679 C CA . GLN A 1 99 ? 12.593 -8.589 1.773 1.00 88.19 99 GLN A CA 1
ATOM 680 C C . GLN A 1 99 ? 12.334 -9.578 2.914 1.00 88.19 99 GLN A C 1
ATOM 682 O O . GLN A 1 99 ? 11.355 -9.421 3.636 1.00 88.19 99 GLN A O 1
ATOM 687 N N . THR A 1 100 ? 13.229 -10.546 3.123 1.00 87.00 100 THR A N 1
ATOM 688 C CA . THR A 1 100 ? 13.128 -11.543 4.200 1.00 87.00 100 THR A CA 1
ATOM 689 C C . THR A 1 100 ? 13.087 -10.865 5.566 1.00 87.00 100 THR A C 1
ATOM 691 O O . THR A 1 100 ? 12.196 -11.147 6.367 1.00 87.00 100 THR A O 1
ATOM 694 N N . ALA A 1 101 ? 13.993 -9.915 5.814 1.00 91.81 101 ALA A N 1
ATOM 695 C CA . ALA A 1 101 ? 13.980 -9.119 7.038 1.00 91.81 101 ALA A CA 1
ATOM 696 C C . ALA A 1 101 ? 12.690 -8.290 7.172 1.00 91.81 101 ALA A C 1
ATOM 698 O O . ALA A 1 101 ? 12.109 -8.225 8.251 1.00 91.81 101 ALA A O 1
ATOM 699 N N . GLY A 1 102 ? 12.214 -7.697 6.072 1.00 90.88 102 GLY A N 1
ATOM 700 C CA . GLY A 1 102 ? 10.975 -6.919 6.045 1.00 90.88 102 GLY A CA 1
ATOM 701 C C . GLY A 1 102 ? 9.725 -7.736 6.360 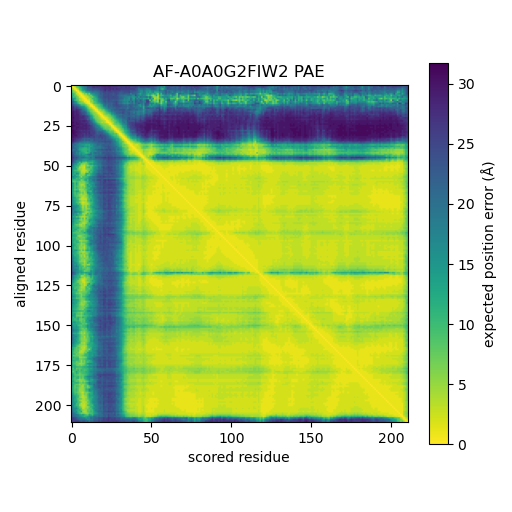1.00 90.88 102 GLY A C 1
ATOM 702 O O . GLY A 1 102 ? 8.884 -7.266 7.122 1.00 90.88 102 GLY A O 1
ATOM 703 N N . VAL A 1 103 ? 9.609 -8.950 5.816 1.00 88.69 103 VAL A N 1
ATOM 704 C CA . VAL A 1 103 ? 8.494 -9.872 6.088 1.00 88.69 103 VAL A CA 1
ATOM 705 C C . VAL A 1 103 ? 8.553 -10.385 7.520 1.00 88.69 103 VAL A C 1
ATOM 707 O O . VAL A 1 103 ? 7.520 -10.401 8.184 1.00 88.69 103 VAL A O 1
ATOM 710 N N . GLY A 1 104 ? 9.737 -10.761 8.013 1.00 90.81 104 GLY A N 1
ATOM 711 C CA . GLY A 1 104 ? 9.915 -11.192 9.402 1.00 90.81 104 GLY A CA 1
ATOM 712 C C . GLY A 1 104 ? 9.482 -10.107 10.386 1.00 90.81 104 GLY A C 1
ATOM 713 O O .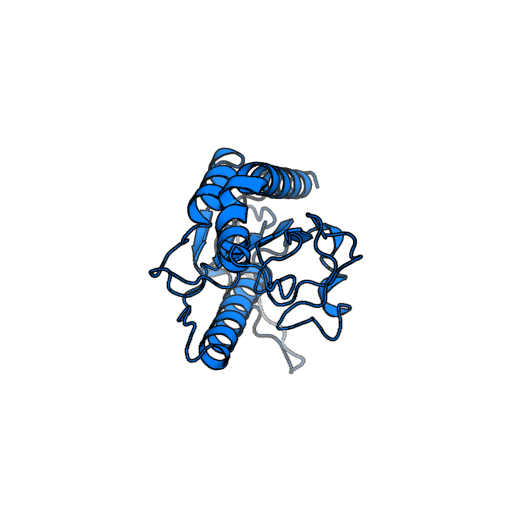 GLY A 1 104 ? 8.588 -10.330 11.194 1.00 90.81 104 GLY A O 1
ATOM 714 N N . ASN A 1 105 ? 10.022 -8.894 10.235 1.00 94.38 105 ASN A N 1
ATOM 715 C CA . ASN A 1 105 ? 9.694 -7.791 11.132 1.00 94.38 105 ASN A CA 1
ATOM 716 C C . ASN A 1 105 ? 8.226 -7.340 11.011 1.00 94.38 105 ASN A C 1
ATOM 718 O O . ASN A 1 105 ? 7.593 -7.032 12.018 1.00 94.38 105 ASN A O 1
ATOM 722 N N . LEU A 1 106 ? 7.652 -7.343 9.801 1.00 92.19 106 LEU A N 1
ATOM 723 C CA . LEU A 1 106 ? 6.225 -7.066 9.631 1.00 92.19 106 LEU A CA 1
ATOM 724 C C . LEU A 1 106 ? 5.377 -8.121 10.340 1.00 92.19 106 LEU A C 1
ATOM 726 O O . LEU A 1 106 ? 4.440 -7.767 11.041 1.00 92.19 106 LEU A O 1
ATOM 730 N N . THR A 1 107 ? 5.716 -9.400 10.181 1.00 89.19 107 THR A N 1
ATOM 731 C CA . THR A 1 107 ? 5.011 -10.507 10.838 1.00 89.19 107 THR A CA 1
ATOM 732 C C . THR A 1 107 ? 5.042 -10.337 12.352 1.00 89.19 107 THR A C 1
ATOM 734 O O . THR A 1 107 ? 3.997 -10.439 12.988 1.00 89.19 107 THR A O 1
ATOM 737 N N . ASP A 1 108 ? 6.199 -9.996 12.921 1.00 90.94 108 ASP A N 1
ATOM 738 C CA . ASP A 1 108 ? 6.332 -9.741 14.355 1.00 90.94 108 ASP A CA 1
ATOM 739 C C . ASP A 1 108 ? 5.463 -8.559 14.806 1.00 90.94 108 ASP A C 1
ATOM 741 O O . ASP A 1 108 ? 4.725 -8.691 15.779 1.00 90.94 108 ASP A O 1
ATOM 745 N N . ILE A 1 109 ? 5.479 -7.430 14.084 1.00 89.75 109 ILE A N 1
ATOM 746 C CA . ILE A 1 109 ? 4.628 -6.264 14.391 1.00 89.75 109 ILE A CA 1
ATOM 747 C C . ILE A 1 109 ? 3.149 -6.649 14.359 1.00 89.75 109 ILE A C 1
ATOM 749 O O . ILE A 1 109 ? 2.420 -6.397 15.319 1.00 89.75 109 ILE A O 1
ATOM 753 N N . VAL A 1 110 ? 2.718 -7.266 13.259 1.00 87.75 110 VAL A N 1
ATOM 754 C CA . VAL A 1 110 ? 1.323 -7.626 13.007 1.0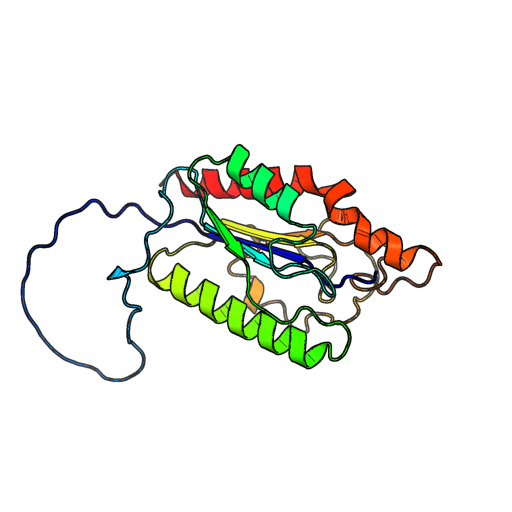0 87.75 110 VAL A CA 1
ATOM 755 C C . VAL A 1 110 ? 0.823 -8.611 14.055 1.00 87.75 110 VAL A C 1
ATOM 757 O O . VAL A 1 110 ? -0.198 -8.357 14.689 1.00 87.75 110 VAL A O 1
ATOM 760 N N . LEU A 1 111 ? 1.543 -9.711 14.283 1.00 87.69 111 LEU A N 1
ATOM 761 C CA . LEU A 1 111 ? 1.116 -10.742 15.227 1.00 87.69 111 LEU A CA 1
ATOM 762 C C . LEU A 1 111 ? 1.179 -10.252 16.677 1.00 87.69 111 LEU A C 1
ATOM 764 O O . LEU A 1 111 ? 0.291 -10.581 17.465 1.00 87.69 111 LEU A O 1
ATOM 768 N N . ASN A 1 112 ? 2.182 -9.443 17.034 1.00 87.50 112 ASN A N 1
ATOM 769 C CA . ASN A 1 112 ? 2.275 -8.860 18.369 1.00 87.50 112 ASN A CA 1
ATOM 770 C C . ASN A 1 112 ? 1.108 -7.897 18.632 1.00 87.50 112 ASN A C 1
ATOM 772 O O . ASN A 1 112 ? 0.448 -8.020 19.660 1.00 87.50 112 ASN A O 1
ATOM 776 N N . TYR A 1 113 ? 0.781 -7.005 17.692 1.00 85.31 113 TYR A N 1
ATOM 777 C CA . TYR A 1 113 ? -0.363 -6.102 17.844 1.00 85.31 113 TYR A CA 1
ATOM 778 C C . TYR A 1 113 ? -1.693 -6.870 17.858 1.00 85.31 113 TYR A C 1
ATOM 780 O O . TYR A 1 113 ? -2.487 -6.712 18.785 1.00 85.31 113 TYR A O 1
ATOM 788 N N . GLN A 1 114 ? -1.906 -7.779 16.900 1.00 84.12 114 GLN A N 1
ATOM 789 C CA . GLN A 1 114 ? -3.140 -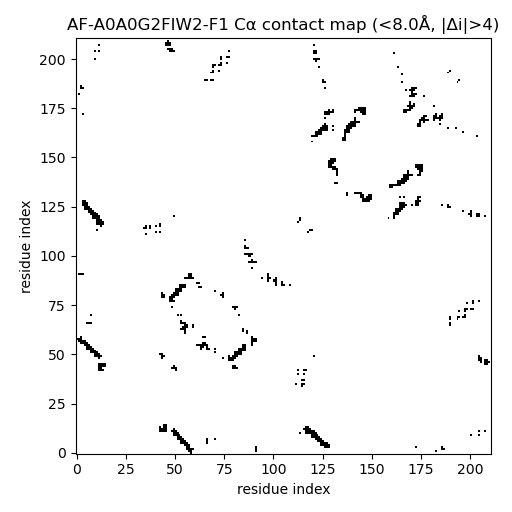8.564 16.768 1.00 84.12 114 GLN A CA 1
ATOM 790 C C . GLN A 1 114 ? -3.434 -9.431 17.999 1.00 84.12 114 GLN A C 1
ATOM 792 O O . GLN A 1 114 ? -4.593 -9.678 18.325 1.00 84.12 114 GLN A O 1
ATOM 797 N N . SER A 1 115 ? -2.400 -9.879 18.715 1.00 84.69 115 SER A N 1
ATOM 798 C CA . SER A 1 115 ? -2.573 -10.663 19.942 1.00 84.69 115 SER A CA 1
ATOM 799 C C . SER A 1 115 ? -3.267 -9.900 21.083 1.00 84.69 115 SER A C 1
ATOM 801 O O . SER A 1 115 ? -3.816 -10.532 21.989 1.00 84.69 115 SER A O 1
ATOM 803 N N . CYS A 1 116 ? -3.265 -8.565 21.020 1.00 83.38 116 CYS A N 1
ATOM 804 C CA . CYS A 1 116 ? -3.890 -7.666 21.991 1.00 83.38 116 CYS A CA 1
ATOM 805 C C . CYS A 1 116 ? -5.061 -6.878 21.398 1.00 83.38 116 CYS A C 1
ATOM 807 O O . CYS A 1 116 ? -6.028 -6.593 22.100 1.00 83.38 116 CYS A O 1
ATOM 809 N N . CYS A 1 117 ? -4.980 -6.566 20.107 1.00 83.88 117 CYS A N 1
ATOM 810 C CA . CYS A 1 117 ? -5.916 -5.743 19.355 1.00 83.88 117 CYS A CA 1
ATOM 811 C C . CYS A 1 117 ? -6.359 -6.537 18.120 1.00 83.88 117 CYS A C 1
ATOM 813 O O . CYS A 1 117 ? -5.826 -6.342 17.023 1.00 83.88 117 CYS A O 1
ATOM 815 N N . PRO A 1 118 ? -7.236 -7.534 18.315 1.00 69.62 118 PRO A N 1
ATOM 816 C CA . PRO A 1 118 ? -7.614 -8.447 17.257 1.00 69.62 118 PRO A CA 1
ATOM 817 C C . PRO A 1 118 ? -8.518 -7.715 16.277 1.00 69.62 118 PRO A C 1
ATOM 819 O O . PRO A 1 118 ? -9.687 -7.563 16.581 1.00 69.62 118 PRO A O 1
ATOM 822 N N . ASP A 1 119 ? -7.966 -7.241 15.160 1.00 82.38 11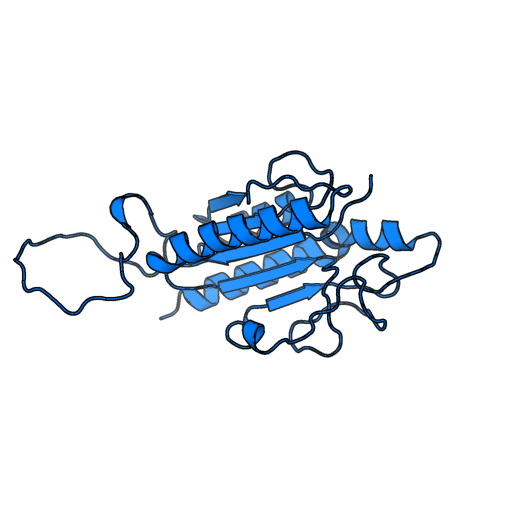9 ASP A N 1
ATOM 823 C CA . ASP A 1 119 ? -8.631 -7.141 13.857 1.00 82.38 119 ASP A CA 1
ATOM 824 C C . ASP A 1 119 ? -7.764 -6.390 12.843 1.00 82.38 119 ASP A C 1
ATOM 826 O O . ASP A 1 119 ? -7.176 -5.345 13.114 1.00 82.38 119 ASP A O 1
ATOM 830 N N . ILE A 1 120 ? -7.713 -6.925 11.625 1.00 87.81 120 ILE A N 1
ATOM 831 C CA . ILE A 1 120 ? -7.231 -6.190 10.453 1.00 87.81 120 ILE A CA 1
ATOM 832 C C . ILE A 1 120 ? -8.455 -5.540 9.821 1.00 87.81 120 ILE A C 1
ATOM 834 O O . ILE A 1 120 ? -9.413 -6.248 9.508 1.00 87.81 120 ILE A O 1
ATOM 838 N N . ALA A 1 121 ? -8.424 -4.227 9.621 1.00 91.94 121 ALA A N 1
ATOM 839 C CA . ALA A 1 121 ? -9.471 -3.505 8.905 1.00 91.94 121 ALA A CA 1
ATOM 840 C C . ALA A 1 121 ? -9.174 -3.464 7.403 1.00 91.94 121 ALA A C 1
ATOM 842 O O . ALA A 1 121 ? -10.039 -3.776 6.587 1.00 91.94 121 ALA A O 1
ATOM 843 N N . ALA A 1 122 ? -7.936 -3.125 7.033 1.00 95.31 122 ALA A N 1
ATOM 844 C CA . ALA A 1 122 ? -7.550 -2.946 5.640 1.00 95.31 122 ALA A CA 1
ATOM 845 C C . ALA A 1 122 ? -6.094 -3.340 5.374 1.00 95.31 122 ALA A C 1
ATOM 847 O O . ALA A 1 122 ? -5.213 -3.160 6.216 1.00 95.31 122 ALA A O 1
ATOM 848 N N . VAL A 1 123 ? -5.841 -3.815 4.157 1.00 96.75 123 VAL A N 1
ATOM 849 C CA . VAL A 1 123 ? -4.512 -4.034 3.584 1.00 96.75 123 VAL A CA 1
ATOM 850 C C . VAL A 1 123 ? -4.478 -3.354 2.220 1.00 96.75 123 VAL A C 1
ATOM 852 O O . VAL A 1 123 ? -5.267 -3.685 1.339 1.00 96.75 123 VAL A O 1
ATOM 855 N N . VAL A 1 124 ? -3.557 -2.416 2.038 1.00 97.94 124 VAL A N 1
ATOM 856 C CA . VAL A 1 124 ? -3.355 -1.673 0.791 1.00 97.94 124 VAL A CA 1
ATOM 857 C C . VAL A 1 124 ? -1.970 -1.997 0.255 1.00 97.94 124 VAL A C 1
ATOM 859 O O . VAL A 1 124 ? -0.978 -1.828 0.961 1.00 97.94 124 VAL A O 1
ATOM 862 N N . LEU A 1 125 ? -1.892 -2.422 -1.002 1.00 97.38 125 LEU A N 1
ATOM 863 C CA . LEU A 1 125 ? -0.644 -2.725 -1.699 1.00 97.38 125 LEU A CA 1
ATOM 864 C C . LEU A 1 125 ? -0.537 -1.867 -2.961 1.00 97.38 125 LEU A C 1
ATOM 866 O O . LEU A 1 125 ? -1.496 -1.759 -3.721 1.00 97.38 125 LEU A O 1
ATOM 870 N N . MET A 1 126 ? 0.627 -1.271 -3.207 1.00 97.62 126 MET A N 1
ATOM 871 C CA . MET A 1 126 ? 0.893 -0.471 -4.406 1.00 97.62 126 MET A CA 1
ATOM 872 C C . MET A 1 126 ? 2.171 -0.959 -5.085 1.00 97.62 126 MET A C 1
ATOM 874 O O . MET A 1 126 ? 3.236 -0.983 -4.460 1.00 97.62 126 MET A O 1
ATOM 878 N N . GLY A 1 127 ? 2.066 -1.361 -6.356 1.00 95.69 127 GLY A N 1
ATOM 879 C CA . GLY A 1 127 ? 3.201 -1.889 -7.115 1.00 95.69 127 GLY A CA 1
ATOM 880 C C . GLY A 1 127 ? 3.749 -3.191 -6.529 1.00 95.69 127 GLY A C 1
ATOM 881 O O . GLY A 1 127 ? 4.957 -3.388 -6.476 1.00 95.69 127 GLY A O 1
ATOM 882 N N . ASP A 1 128 ? 2.883 -4.069 -6.030 1.00 95.44 128 ASP A N 1
ATOM 883 C CA . ASP A 1 128 ? 3.280 -5.340 -5.422 1.00 95.44 128 ASP A CA 1
ATOM 884 C C . ASP A 1 128 ? 3.976 -6.257 -6.453 1.00 95.44 128 ASP A C 1
ATOM 886 O O . ASP A 1 128 ? 3.323 -6.741 -7.375 1.00 95.44 128 ASP A O 1
ATOM 890 N N . PRO A 1 129 ? 5.275 -6.577 -6.314 1.00 93.81 129 PRO A N 1
ATOM 891 C CA . PRO A 1 129 ? 5.975 -7.481 -7.227 1.00 93.81 129 PRO A CA 1
ATOM 892 C C . PRO A 1 129 ? 5.424 -8.905 -7.207 1.00 93.81 129 PRO A C 1
ATOM 894 O O . PRO A 1 129 ? 5.799 -9.701 -8.059 1.00 93.81 129 PRO A O 1
ATOM 897 N N . SER A 1 130 ? 4.580 -9.232 -6.226 1.00 92.88 130 SER A N 1
ATOM 898 C CA . SER A 1 130 ? 3.861 -10.496 -6.117 1.00 92.88 130 SER A CA 1
ATOM 899 C C . SER A 1 130 ? 2.410 -10.433 -6.582 1.00 92.88 130 SER A C 1
ATOM 901 O O . SER A 1 130 ? 1.666 -11.401 -6.396 1.00 92.88 130 SER A O 1
ATOM 903 N N . PHE A 1 131 ? 2.014 -9.324 -7.219 1.00 94.00 131 PHE A N 1
ATOM 904 C CA . PHE A 1 131 ? 0.684 -9.123 -7.778 1.00 94.00 131 PHE A CA 1
ATOM 905 C C . PHE A 1 131 ? 0.247 -10.319 -8.631 1.00 94.00 131 PHE A C 1
ATOM 907 O O . PHE A 1 131 ? 1.041 -10.926 -9.357 1.00 94.00 131 PHE A O 1
ATOM 914 N N . GLN A 1 132 ? -1.032 -10.658 -8.518 1.00 92.25 132 GLN A N 1
ATOM 915 C CA . GLN A 1 132 ? -1.664 -11.762 -9.218 1.00 92.25 132 GLN A CA 1
ATOM 916 C C . GLN A 1 132 ? -2.978 -11.265 -9.783 1.00 92.25 132 GLN A C 1
ATOM 918 O O . GLN A 1 132 ? -3.857 -10.914 -9.012 1.00 92.25 132 GLN A O 1
ATOM 923 N N . LYS A 1 133 ? -3.101 -11.264 -11.110 1.00 92.06 133 LYS A N 1
ATOM 924 C CA . LYS A 1 133 ? -4.305 -10.797 -11.796 1.00 92.06 133 LYS A CA 1
ATOM 925 C C . LYS A 1 133 ? -5.513 -11.707 -11.551 1.00 92.06 133 LYS A C 1
ATOM 927 O O . LYS A 1 133 ? -5.370 -12.926 -11.423 1.00 92.06 133 LYS A O 1
ATOM 932 N N . ASN A 1 134 ? -6.701 -11.122 -11.680 1.00 92.25 134 ASN A N 1
ATOM 933 C CA . ASN A 1 134 ? -8.017 -11.764 -11.568 1.00 92.25 134 ASN A CA 1
ATOM 934 C C . ASN A 1 134 ? -8.405 -12.163 -10.135 1.00 92.25 134 ASN A C 1
ATOM 936 O O . ASN A 1 134 ? -9.171 -13.111 -9.944 1.00 92.25 134 ASN A O 1
ATOM 940 N N . LEU A 1 135 ? -7.899 -11.448 -9.134 1.00 94.31 135 LEU A N 1
ATOM 941 C CA . LEU A 1 135 ? -8.330 -11.565 -7.746 1.00 94.31 135 LEU A CA 1
ATOM 942 C C . LEU A 1 135 ? -9.321 -10.448 -7.405 1.00 94.31 135 LEU A C 1
ATOM 944 O O . LEU A 1 135 ? -9.330 -9.378 -8.012 1.00 94.31 135 LEU A O 1
ATOM 948 N N . SER A 1 136 ? -10.194 -10.692 -6.426 1.00 95.38 136 SER A N 1
ATOM 949 C CA . SER A 1 136 ? -11.269 -9.752 -6.068 1.00 95.38 136 SER A CA 1
ATOM 950 C C . SER A 1 136 ? -10.762 -8.417 -5.508 1.00 95.38 136 SER A C 1
ATOM 952 O O . SER A 1 136 ? -11.489 -7.424 -5.518 1.00 95.38 136 SER A O 1
ATOM 954 N N . TRP A 1 137 ? -9.521 -8.390 -5.024 1.00 95.31 137 TRP A N 1
ATOM 955 C CA . TRP A 1 137 ? -8.868 -7.215 -4.452 1.00 95.31 137 TRP A CA 1
ATOM 956 C C . TRP A 1 137 ? -7.999 -6.436 -5.449 1.00 95.31 137 TRP A C 1
ATOM 958 O O . TRP A 1 137 ? -7.381 -5.443 -5.070 1.00 95.31 137 TRP A O 1
ATOM 968 N N . ASP A 1 138 ? -7.938 -6.844 -6.715 1.00 96.00 138 ASP A N 1
ATOM 969 C CA . ASP A 1 138 ? -7.090 -6.180 -7.705 1.00 96.00 138 ASP A CA 1
ATOM 970 C C . ASP A 1 138 ? -7.657 -4.818 -8.130 1.00 96.00 138 ASP A C 1
ATOM 972 O O . ASP A 1 138 ? -8.871 -4.625 -8.267 1.00 96.00 138 ASP A O 1
ATOM 976 N N . ARG A 1 139 ? -6.762 -3.864 -8.382 1.00 97.19 139 ARG A N 1
ATOM 977 C CA . ARG A 1 139 ? -7.036 -2.563 -8.998 1.00 97.19 139 ARG A CA 1
ATOM 978 C C . ARG A 1 139 ? -5.971 -2.245 -10.039 1.00 97.19 139 ARG A C 1
ATOM 980 O O . ARG A 1 139 ? -4.821 -2.654 -9.903 1.00 97.19 139 ARG A O 1
ATOM 987 N N . GLY A 1 140 ? -6.361 -1.473 -11.048 1.00 96.12 140 GLY A N 1
ATOM 988 C CA . GLY A 1 140 ? -5.524 -1.174 -12.208 1.00 96.12 140 GLY A CA 1
ATOM 989 C C . GLY A 1 140 ? -5.813 -2.107 -13.384 1.00 96.12 140 GLY A C 1
ATOM 990 O O . GLY A 1 140 ? -6.852 -2.769 -13.436 1.00 96.12 140 GLY A O 1
ATOM 991 N N . ASN A 1 141 ? -4.923 -2.105 -14.372 1.00 96.81 141 ASN A N 1
ATOM 992 C CA . ASN A 1 141 ? -5.106 -2.811 -15.646 1.00 96.81 141 ASN A CA 1
ATOM 993 C C . ASN A 1 141 ? -3.945 -3.757 -16.013 1.00 96.81 141 ASN A C 1
ATOM 995 O O . ASN A 1 141 ? -3.780 -4.093 -17.189 1.00 96.81 141 ASN A O 1
ATOM 999 N N . ALA A 1 142 ? -3.149 -4.183 -15.029 1.00 97.38 142 ALA A N 1
ATOM 1000 C CA . ALA A 1 142 ? -2.107 -5.190 -15.208 1.00 97.38 142 ALA A CA 1
ATOM 1001 C C . ALA A 1 142 ? -2.644 -6.489 -15.832 1.00 97.38 142 ALA A C 1
ATOM 1003 O O . ALA A 1 142 ? -3.757 -6.943 -15.557 1.00 97.38 142 ALA A O 1
ATOM 1004 N N . SER A 1 143 ? -1.844 -7.094 -16.706 1.00 95.75 143 SER A N 1
ATOM 1005 C CA . SER A 1 143 ? -2.249 -8.243 -17.522 1.00 95.75 143 SER A CA 1
ATOM 1006 C C . SER A 1 143 ? -1.174 -9.320 -17.675 1.00 95.75 143 SER A C 1
ATOM 1008 O O . SER A 1 143 ? -1.483 -10.435 -18.110 1.00 95.75 143 SER A O 1
ATOM 1010 N N . ASN A 1 144 ? 0.060 -9.044 -17.277 1.00 95.94 144 ASN A N 1
ATOM 1011 C CA . ASN A 1 144 ? 1.190 -9.957 -17.332 1.00 95.94 144 ASN A CA 1
ATOM 1012 C C . ASN A 1 144 ? 1.385 -10.685 -15.994 1.00 95.94 144 ASN A C 1
ATOM 1014 O O . ASN A 1 144 ? 0.632 -10.512 -15.036 1.00 95.94 144 ASN A O 1
ATOM 1018 N N . VAL A 1 145 ? 2.378 -11.571 -15.960 1.00 94.38 145 VAL A N 1
ATOM 1019 C CA . VAL A 1 145 ? 2.846 -12.199 -14.720 1.00 94.38 145 VAL A CA 1
ATOM 1020 C C . VAL A 1 145 ? 3.868 -11.264 -14.083 1.00 94.38 145 VAL A C 1
ATOM 1022 O O . VAL A 1 145 ? 4.772 -10.801 -14.773 1.00 94.38 145 VAL A O 1
ATOM 1025 N N . SER A 1 146 ? 3.711 -11.002 -12.788 1.00 92.88 146 SER A N 1
ATOM 1026 C CA . SER A 1 146 ? 4.603 -10.156 -11.995 1.00 92.88 146 SER A CA 1
ATOM 1027 C C . SER A 1 146 ? 5.998 -10.774 -11.821 1.00 92.88 146 SER A C 1
ATOM 1029 O O . SER A 1 146 ? 6.252 -11.914 -12.213 1.00 92.88 146 SER A O 1
ATOM 1031 N N . TYR A 1 147 ? 6.933 -10.017 -11.246 1.00 88.94 147 TYR A N 1
ATOM 1032 C CA . TYR A 1 147 ? 8.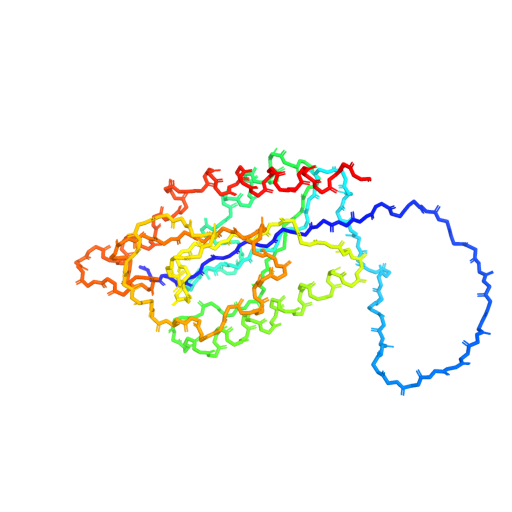325 -10.451 -11.087 1.00 88.94 147 TYR A CA 1
ATOM 1033 C C . TYR A 1 147 ? 8.502 -11.551 -10.019 1.00 88.94 147 TYR A C 1
ATOM 1035 O O . TYR A 1 147 ? 9.373 -12.411 -10.148 1.00 88.94 147 TYR A O 1
ATOM 1043 N N . PHE A 1 148 ? 7.664 -11.549 -8.977 1.00 88.81 148 PHE A N 1
ATOM 1044 C CA . PHE A 1 148 ? 7.671 -12.498 -7.856 1.00 88.81 148 PHE A CA 1
ATOM 1045 C C . PHE A 1 148 ? 6.265 -13.054 -7.573 1.00 88.81 148 PHE A C 1
ATOM 1047 O O . PHE A 1 148 ? 5.755 -12.906 -6.460 1.00 88.81 148 PHE A O 1
ATOM 1054 N N . PRO A 1 149 ? 5.620 -13.701 -8.559 1.00 88.62 149 PRO A N 1
ATOM 1055 C CA . PRO A 1 149 ? 4.209 -14.059 -8.487 1.00 88.62 149 PRO A CA 1
ATOM 1056 C C . PRO A 1 149 ? 3.921 -14.971 -7.290 1.00 88.62 149 PRO A C 1
ATOM 1058 O O . PRO A 1 149 ? 4.623 -15.963 -7.073 1.00 88.62 149 PRO A O 1
ATOM 1061 N N . ARG A 1 150 ? 2.861 -14.672 -6.524 1.00 87.62 150 ARG A N 1
ATOM 1062 C CA . ARG A 1 150 ? 2.409 -15.561 -5.437 1.00 87.62 150 ARG A CA 1
ATOM 1063 C C . ARG A 1 150 ? 2.105 -16.957 -5.977 1.00 87.62 150 ARG A C 1
ATOM 1065 O O . ARG A 1 150 ? 1.314 -17.096 -6.901 1.00 87.62 150 ARG A O 1
ATOM 1072 N N . ILE A 1 151 ? 2.688 -17.993 -5.383 1.00 86.75 151 ILE A N 1
ATOM 1073 C CA . ILE A 1 151 ? 2.427 -19.382 -5.801 1.00 86.75 151 ILE A CA 1
ATOM 1074 C C . ILE A 1 151 ? 1.021 -19.825 -5.370 1.00 86.75 151 ILE A C 1
ATOM 1076 O O . ILE A 1 151 ? 0.345 -20.542 -6.103 1.00 86.75 151 ILE A O 1
ATOM 1080 N N . ASP A 1 152 ? 0.584 -19.377 -4.193 1.00 88.31 152 ASP A N 1
ATOM 1081 C CA . ASP A 1 152 ? -0.701 -19.719 -3.594 1.00 88.31 152 ASP A CA 1
ATOM 1082 C C . ASP A 1 152 ? -1.313 -18.482 -2.918 1.00 88.31 152 ASP A C 1
ATOM 1084 O O . ASP A 1 152 ? -0.618 -17.730 -2.234 1.00 88.31 152 ASP A O 1
ATOM 1088 N N . ASN A 1 153 ? -2.616 -18.277 -3.118 1.00 89.25 153 ASN A N 1
ATOM 1089 C CA . ASN A 1 153 ? -3.390 -17.196 -2.505 1.00 89.25 153 ASN A CA 1
ATOM 1090 C C . ASN A 1 153 ? -4.268 -17.687 -1.341 1.00 89.25 153 ASN A C 1
ATOM 1092 O O . ASN A 1 153 ? -4.967 -16.875 -0.737 1.00 89.25 153 ASN A O 1
ATOM 1096 N N . ALA A 1 154 ? -4.252 -18.981 -0.998 1.00 92.19 154 ALA A N 1
ATOM 1097 C CA . ALA A 1 154 ? -5.075 -19.546 0.072 1.00 92.19 154 ALA A CA 1
ATOM 1098 C C . ALA A 1 154 ? -4.870 -18.822 1.411 1.00 92.19 154 ALA A C 1
ATOM 1100 O O . ALA A 1 154 ? -5.834 -18.556 2.125 1.00 92.19 154 ALA A O 1
ATOM 1101 N N . ALA A 1 155 ? -3.630 -18.425 1.711 1.00 87.25 155 ALA A N 1
ATOM 1102 C CA . ALA A 1 155 ? -3.292 -17.667 2.914 1.00 87.25 155 ALA A CA 1
ATOM 1103 C C . ALA A 1 155 ? -3.886 -16.243 2.942 1.00 87.25 155 ALA A C 1
ATOM 1105 O O . ALA A 1 155 ? -4.039 -15.674 4.018 1.00 87.25 155 ALA A O 1
ATOM 1106 N N . CYS A 1 156 ? -4.244 -15.673 1.786 1.00 89.81 156 CYS A N 1
ATOM 1107 C CA . CYS A 1 156 ? -4.869 -14.351 1.688 1.00 89.81 156 CYS A CA 1
ATOM 1108 C C . CYS A 1 156 ? -6.393 -14.404 1.857 1.00 89.81 156 CYS A C 1
ATOM 1110 O O . CYS A 1 156 ? -6.997 -13.392 2.199 1.00 89.81 156 CYS A O 1
ATOM 1112 N N . LEU A 1 157 ? -7.028 -15.564 1.641 1.00 92.19 157 LEU A N 1
ATOM 1113 C CA . LEU A 1 157 ? -8.491 -15.695 1.664 1.00 92.19 157 LEU A CA 1
ATOM 1114 C C . LEU A 1 157 ? -9.156 -15.188 2.957 1.00 92.19 157 LEU A C 1
ATOM 1116 O O . LEU A 1 157 ? -10.200 -14.550 2.839 1.00 92.19 157 LEU A O 1
ATOM 1120 N N . PRO A 1 158 ? -8.584 -15.383 4.164 1.00 90.81 158 PRO A N 1
ATOM 1121 C CA . PRO A 1 158 ? -9.181 -14.865 5.399 1.00 90.81 158 PRO A CA 1
ATOM 1122 C C . PRO A 1 158 ? -9.251 -13.333 5.500 1.00 90.81 158 PRO A C 1
ATOM 1124 O O . PRO A 1 158 ? -9.936 -12.823 6.380 1.00 90.81 158 PRO A O 1
ATOM 1127 N N . VAL A 1 159 ? -8.524 -12.605 4.647 1.00 90.31 159 VAL A N 1
ATOM 1128 C CA . VAL A 1 159 ? -8.491 -11.132 4.615 1.00 90.31 159 VAL A CA 1
ATOM 1129 C C . VAL A 1 159 ? -8.786 -10.575 3.219 1.00 90.31 159 VAL A C 1
ATOM 1131 O O . VAL A 1 159 ? -8.563 -9.396 2.959 1.00 90.31 159 VAL A O 1
ATOM 1134 N N . ALA A 1 160 ? -9.281 -11.405 2.300 1.00 93.81 160 ALA A N 1
ATOM 1135 C CA . ALA A 1 160 ? -9.465 -11.049 0.895 1.00 93.81 160 ALA A CA 1
ATOM 1136 C C . ALA A 1 160 ? -10.414 -9.858 0.681 1.00 93.81 160 ALA A C 1
ATOM 1138 O O . ALA A 1 160 ? -10.202 -9.051 -0.220 1.00 93.81 160 ALA A O 1
ATOM 1139 N N . ASP A 1 161 ? -11.447 -9.734 1.512 1.00 95.25 161 ASP A N 1
ATOM 1140 C CA . ASP A 1 161 ? -12.430 -8.643 1.524 1.00 95.25 161 ASP A CA 1
ATOM 1141 C C . ASP A 1 161 ? -11.906 -7.346 2.168 1.00 95.25 161 ASP A C 1
ATOM 1143 O O . ASP A 1 161 ? -12.565 -6.305 2.120 1.00 95.25 161 ASP A O 1
ATOM 1147 N N . LYS A 1 162 ? -10.712 -7.419 2.760 1.00 94.56 162 LYS A N 1
ATOM 1148 C CA . LYS A 1 162 ? -9.990 -6.322 3.412 1.00 94.56 162 LYS A CA 1
ATOM 1149 C C . LYS A 1 162 ? -8.775 -5.882 2.600 1.00 94.56 162 LYS A C 1
ATOM 1151 O O . LYS A 1 162 ? -8.150 -4.876 2.934 1.00 94.56 162 LYS A O 1
ATOM 1156 N N . MET A 1 163 ? -8.465 -6.563 1.501 1.00 96.06 163 MET A N 1
ATOM 1157 C CA . MET A 1 163 ? -7.335 -6.247 0.633 1.00 96.06 163 MET A CA 1
ATOM 1158 C C . MET A 1 163 ? -7.724 -5.348 -0.544 1.00 96.06 163 MET A C 1
ATOM 1160 O O . MET A 1 163 ? -8.785 -5.496 -1.148 1.00 96.06 163 MET A O 1
ATOM 1164 N N . ILE A 1 164 ? -6.796 -4.474 -0.925 1.00 97.62 164 ILE A N 1
ATOM 1165 C CA . ILE A 1 164 ? -6.760 -3.801 -2.222 1.00 97.62 164 ILE A CA 1
ATOM 1166 C C . ILE A 1 164 ? -5.311 -3.776 -2.726 1.00 97.62 164 ILE A C 1
ATOM 1168 O O . ILE A 1 164 ? -4.391 -3.451 -1.973 1.00 97.62 164 ILE A O 1
ATOM 1172 N N . SER A 1 165 ? -5.080 -4.163 -3.981 1.00 97.19 165 SER A N 1
ATOM 1173 C CA . SER A 1 165 ? -3.741 -4.216 -4.580 1.00 97.19 165 SER A CA 1
ATOM 1174 C C . SER A 1 165 ? -3.727 -3.545 -5.946 1.00 97.19 165 SER A C 1
ATOM 1176 O O . SER A 1 165 ? -4.391 -4.007 -6.872 1.00 97.19 165 SER A O 1
ATOM 1178 N N . TYR A 1 166 ? -2.982 -2.448 -6.060 1.00 98.25 166 TYR A N 1
ATOM 1179 C CA . TYR A 1 166 ? -2.875 -1.644 -7.273 1.00 98.25 166 TYR A CA 1
ATOM 1180 C C . TYR A 1 166 ? -1.688 -2.098 -8.122 1.00 98.25 166 TYR A C 1
ATOM 1182 O O . TYR A 1 166 ? -0.538 -2.067 -7.665 1.00 98.25 166 TYR A O 1
ATOM 1190 N N . CYS A 1 167 ? -1.969 -2.472 -9.368 1.00 98.31 167 CYS A N 1
ATOM 1191 C CA . CYS A 1 167 ? -0.963 -2.747 -10.379 1.00 98.31 167 CYS A CA 1
ATOM 1192 C C . CYS A 1 167 ? -1.461 -2.352 -11.772 1.00 98.31 167 CYS A C 1
ATOM 1194 O O . CYS A 1 167 ? -2.519 -2.796 -12.227 1.00 98.31 167 CYS A O 1
ATOM 1196 N N . ASP A 1 168 ? -0.667 -1.544 -12.467 1.00 98.19 168 ASP A N 1
ATOM 1197 C CA . ASP A 1 168 ? -0.976 -1.105 -13.819 1.00 98.19 168 ASP A CA 1
ATOM 1198 C C . ASP A 1 168 ? -0.171 -1.849 -14.871 1.00 98.19 168 ASP A C 1
ATOM 1200 O O . ASP A 1 168 ? 0.950 -2.312 -14.650 1.00 98.19 168 ASP A O 1
ATOM 1204 N N . SER A 1 169 ? -0.765 -1.924 -16.059 1.00 98.00 169 SER A N 1
ATOM 1205 C CA . SER A 1 169 ? -0.143 -2.479 -17.243 1.00 98.00 169 SER A CA 1
ATOM 1206 C C . SER A 1 169 ? 1.221 -1.846 -17.447 1.00 98.00 169 SER A C 1
ATOM 1208 O O . SER A 1 169 ? 1.356 -0.618 -17.421 1.00 98.00 169 SER A O 1
ATOM 1210 N N . ASN A 1 170 ? 2.198 -2.693 -17.731 1.00 97.44 170 ASN A N 1
ATOM 1211 C CA . ASN A 1 170 ? 3.566 -2.340 -18.024 1.00 97.44 170 ASN A CA 1
ATOM 1212 C C . ASN A 1 170 ? 4.344 -1.715 -16.840 1.00 97.44 170 ASN A C 1
ATOM 1214 O O . ASN A 1 170 ? 5.443 -1.199 -17.017 1.00 97.44 170 ASN A O 1
ATOM 1218 N N . ASP A 1 171 ? 3.860 -1.835 -15.605 1.00 98.06 171 ASP A N 1
ATOM 1219 C CA . ASP A 1 171 ? 4.723 -1.691 -14.431 1.00 98.06 171 ASP A CA 1
ATOM 1220 C C . ASP A 1 171 ? 5.891 -2.687 -14.471 1.00 98.06 171 ASP A C 1
ATOM 1222 O O . ASP A 1 171 ? 5.691 -3.884 -14.677 1.00 98.06 171 ASP A O 1
ATOM 1226 N N . TYR A 1 172 ? 7.114 -2.211 -14.233 1.00 95.12 172 TYR A N 1
ATOM 1227 C CA . TYR A 1 172 ? 8.317 -3.046 -14.314 1.00 95.12 172 TYR A CA 1
ATOM 1228 C C . TYR A 1 172 ? 8.316 -4.250 -13.348 1.00 95.12 172 TYR A C 1
ATOM 1230 O O . TYR A 1 172 ? 8.846 -5.307 -13.682 1.00 95.12 172 TYR A O 1
ATOM 1238 N N . PHE A 1 173 ? 7.738 -4.118 -12.154 1.00 94.81 173 PHE A N 1
ATOM 1239 C CA . PHE A 1 173 ? 7.784 -5.134 -11.100 1.00 94.81 173 PHE A CA 1
ATOM 1240 C C . PHE A 1 173 ? 6.480 -5.920 -10.972 1.00 94.81 173 PHE A C 1
ATOM 1242 O O . PHE A 1 173 ? 6.510 -7.150 -10.937 1.00 94.81 173 PHE A O 1
ATOM 1249 N N . CYS A 1 174 ? 5.337 -5.242 -10.893 1.00 96.62 174 CYS A N 1
ATOM 1250 C CA . CYS A 1 174 ? 4.061 -5.918 -10.653 1.00 96.62 174 CYS A CA 1
ATOM 1251 C C . CYS A 1 174 ? 3.408 -6.439 -11.946 1.00 96.62 174 CYS A C 1
ATOM 1253 O O . CYS A 1 174 ? 2.559 -7.322 -11.880 1.00 96.62 174 CYS A O 1
ATOM 1255 N N . ASP A 1 175 ? 3.852 -5.964 -13.116 1.00 97.00 175 ASP A N 1
ATOM 1256 C CA . ASP A 1 175 ? 3.348 -6.389 -14.429 1.00 97.00 175 ASP A CA 1
ATOM 1257 C C . ASP A 1 175 ? 4.474 -6.776 -15.409 1.00 97.00 175 ASP A C 1
ATOM 1259 O O . ASP A 1 175 ? 4.229 -6.961 -16.596 1.00 97.00 175 ASP A O 1
ATOM 1263 N N . ASN A 1 176 ? 5.726 -6.894 -14.946 1.00 95.69 176 ASN A N 1
ATOM 1264 C CA . ASN A 1 176 ? 6.878 -7.270 -15.781 1.00 95.69 176 ASN A CA 1
ATOM 1265 C C . ASN A 1 176 ? 6.987 -6.453 -17.093 1.00 95.69 176 ASN A C 1
ATOM 1267 O O . ASN A 1 176 ? 7.267 -6.982 -18.172 1.00 95.69 176 ASN A O 1
ATOM 1271 N N . GLY A 1 177 ? 6.707 -5.152 -17.002 1.00 95.62 177 GLY A N 1
ATOM 1272 C CA . GLY A 1 177 ? 6.723 -4.221 -18.122 1.00 95.62 177 GLY A CA 1
ATOM 1273 C C . GLY A 1 177 ? 8.117 -3.979 -18.691 1.00 95.62 177 GLY A C 1
ATOM 1274 O O . GLY A 1 177 ? 9.121 -3.980 -17.978 1.00 95.62 177 GLY A O 1
ATOM 1275 N N . THR A 1 178 ? 8.177 -3.730 -19.999 1.00 95.94 178 THR A N 1
ATOM 1276 C CA . THR A 1 178 ? 9.439 -3.649 -20.754 1.00 95.94 178 THR A CA 1
ATOM 1277 C C . THR A 1 178 ? 9.596 -2.359 -21.553 1.00 95.94 178 THR A C 1
ATOM 1279 O O . THR A 1 178 ? 10.594 -2.200 -22.259 1.00 95.94 178 THR A O 1
ATOM 1282 N N . THR A 1 179 ? 8.626 -1.444 -21.514 1.00 96.56 179 THR A N 1
ATOM 1283 C CA . THR A 1 179 ? 8.787 -0.145 -22.183 1.00 96.56 179 THR A CA 1
ATOM 1284 C C . THR A 1 179 ? 9.764 0.755 -21.417 1.00 96.56 179 THR A C 1
ATOM 1286 O O . THR A 1 179 ? 10.151 0.498 -20.275 1.00 96.56 179 THR A O 1
ATOM 1289 N N . ALA A 1 180 ? 10.126 1.875 -22.045 1.00 95.75 180 ALA A N 1
ATOM 1290 C CA . ALA A 1 180 ? 11.002 2.874 -21.446 1.00 95.75 180 ALA A CA 1
ATOM 1291 C C . ALA A 1 180 ? 10.442 3.504 -20.152 1.00 95.75 180 ALA A C 1
ATOM 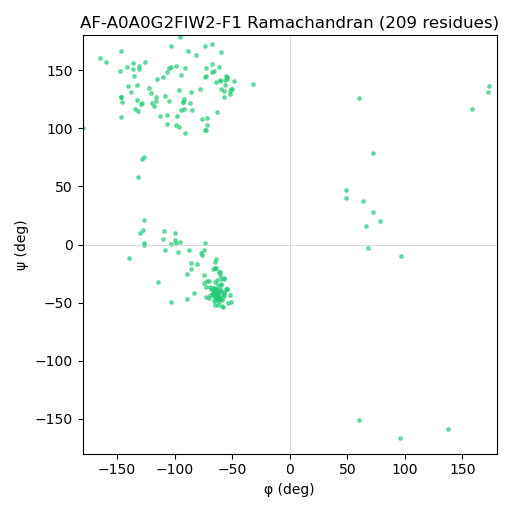1293 O O . ALA A 1 180 ? 11.219 3.961 -19.316 1.00 95.75 180 ALA A O 1
ATOM 1294 N N . ASP A 1 181 ? 9.119 3.529 -19.973 1.00 95.56 181 ASP A N 1
ATOM 1295 C CA . ASP A 1 181 ? 8.428 4.137 -18.832 1.00 95.56 181 ASP A CA 1
ATOM 1296 C C . ASP A 1 181 ? 7.985 3.134 -17.755 1.00 95.56 181 ASP A C 1
ATOM 1298 O O . ASP A 1 181 ? 7.408 3.547 -16.752 1.00 95.56 181 ASP A O 1
ATOM 1302 N N . ALA A 1 182 ? 8.315 1.844 -17.885 1.00 94.56 182 ALA A N 1
ATOM 1303 C CA . ALA A 1 182 ? 7.877 0.800 -16.952 1.00 94.56 182 ALA A CA 1
ATOM 1304 C C . ALA A 1 182 ? 8.219 1.088 -15.475 1.00 94.56 182 ALA A C 1
ATOM 1306 O O . ALA A 1 182 ? 7.420 0.849 -14.569 1.00 94.56 182 ALA A O 1
ATOM 1307 N N . LEU A 1 183 ? 9.401 1.657 -15.215 1.00 90.12 183 LEU A N 1
ATOM 1308 C CA . LEU A 1 183 ? 9.798 2.079 -13.868 1.00 90.12 183 LEU A CA 1
ATOM 1309 C C . LEU A 1 183 ? 9.076 3.356 -13.414 1.00 90.12 183 LEU A C 1
ATOM 1311 O O . LEU A 1 183 ? 8.824 3.527 -12.224 1.00 90.12 183 LEU A O 1
ATOM 1315 N N . ALA A 1 184 ? 8.770 4.264 -14.343 1.00 93.25 184 ALA A N 1
ATOM 1316 C CA . ALA A 1 184 ? 8.046 5.486 -14.021 1.00 93.25 184 ALA A CA 1
ATOM 1317 C C . ALA A 1 184 ? 6.613 5.154 -13.594 1.00 93.25 184 ALA A C 1
ATOM 1319 O O . ALA A 1 184 ? 6.167 5.672 -12.576 1.00 93.25 184 ALA A O 1
ATOM 1320 N N . ILE A 1 185 ? 5.941 4.233 -14.298 1.00 94.62 185 ILE A N 1
ATOM 1321 C CA . ILE A 1 185 ? 4.611 3.716 -13.933 1.00 94.62 185 ILE A CA 1
ATOM 1322 C C . ILE A 1 185 ? 4.599 3.264 -12.469 1.00 94.62 185 ILE A C 1
ATOM 1324 O O . ILE A 1 185 ? 3.776 3.753 -11.692 1.00 94.62 185 ILE A O 1
ATOM 1328 N N . HIS A 1 186 ? 5.589 2.466 -12.066 1.00 94.75 186 HIS A N 1
ATOM 1329 C CA . HIS A 1 186 ? 5.723 1.970 -10.695 1.00 94.75 186 HIS A CA 1
ATOM 1330 C C . HIS A 1 186 ? 5.788 3.062 -9.622 1.00 94.75 186 HIS A C 1
ATOM 1332 O O . HIS A 1 186 ? 5.363 2.878 -8.484 1.00 94.75 186 HIS A O 1
ATOM 1338 N N . GLN A 1 187 ? 6.316 4.230 -9.972 1.00 91.06 187 GLN A N 1
ATOM 1339 C CA . GLN A 1 187 ? 6.493 5.345 -9.044 1.00 91.06 187 GLN A CA 1
ATOM 1340 C C . GLN A 1 187 ? 5.259 6.243 -8.944 1.00 91.06 187 GLN A C 1
ATOM 1342 O O . GLN A 1 187 ? 5.244 7.165 -8.131 1.00 91.06 187 GLN A O 1
ATOM 1347 N N . THR A 1 188 ? 4.224 5.991 -9.751 1.00 94.06 188 THR A N 1
ATOM 1348 C CA . THR A 1 188 ? 3.050 6.870 -9.834 1.00 94.06 188 THR A CA 1
ATOM 1349 C C . THR A 1 188 ? 1.864 6.439 -8.978 1.00 94.06 188 THR A C 1
ATOM 1351 O O . THR A 1 188 ? 0.912 7.206 -8.874 1.00 94.06 188 THR A O 1
ATOM 1354 N N . TYR A 1 189 ? 1.889 5.275 -8.320 1.00 96.50 189 TYR A N 1
ATOM 1355 C CA . TYR A 1 189 ? 0.696 4.758 -7.633 1.00 96.50 189 TYR A CA 1
ATOM 1356 C C . TYR A 1 189 ? 0.156 5.662 -6.530 1.00 96.50 189 TYR A C 1
ATOM 1358 O O . TYR A 1 189 ? -1.053 5.834 -6.441 1.00 96.50 189 TYR A O 1
ATOM 1366 N N . VAL A 1 190 ? 1.014 6.315 -5.743 1.00 94.19 190 VAL A N 1
ATOM 1367 C CA . VAL A 1 190 ? 0.541 7.277 -4.732 1.00 94.19 190 VAL A CA 1
ATOM 1368 C C . VAL A 1 190 ? -0.121 8.491 -5.389 1.00 94.19 190 VAL A C 1
ATOM 1370 O O . VAL A 1 190 ? -1.139 8.972 -4.906 1.00 94.19 190 VAL A O 1
ATOM 1373 N N . GLN A 1 191 ? 0.398 8.959 -6.526 1.00 94.94 191 GLN A N 1
ATOM 1374 C CA . GLN A 1 191 ? -0.231 10.045 -7.281 1.00 94.94 191 GLN A CA 1
ATOM 1375 C C . GLN A 1 191 ? -1.565 9.613 -7.909 1.00 94.94 191 GLN A C 1
ATOM 1377 O O . GLN A 1 191 ? -2.497 10.409 -7.967 1.00 94.94 191 GLN A O 1
ATOM 1382 N N . ARG A 1 192 ? -1.645 8.378 -8.410 1.00 96.44 192 ARG A N 1
ATOM 1383 C CA . ARG A 1 192 ? -2.795 7.869 -9.166 1.00 96.44 192 ARG A CA 1
ATOM 1384 C C . ARG A 1 192 ? -3.926 7.371 -8.268 1.00 96.44 192 ARG A C 1
ATOM 1386 O O . ARG A 1 192 ? -5.083 7.645 -8.556 1.00 96.44 192 ARG A O 1
ATOM 1393 N N . TYR A 1 193 ? -3.575 6.670 -7.195 1.00 98.00 193 TYR A N 1
ATOM 1394 C CA . TYR A 1 193 ? -4.493 5.927 -6.332 1.00 98.00 193 TYR A CA 1
ATOM 1395 C C . TYR A 1 193 ? -4.377 6.295 -4.854 1.00 98.00 193 TYR A C 1
ATOM 1397 O O . TYR A 1 193 ? -5.080 5.714 -4.040 1.00 98.00 193 TYR A O 1
ATOM 1405 N N . GLY A 1 194 ? -3.513 7.240 -4.464 1.00 96.44 194 GLY A N 1
ATOM 1406 C CA . GLY A 1 194 ? -3.310 7.579 -3.051 1.00 96.44 194 GLY A CA 1
ATOM 1407 C C . GLY A 1 194 ? -4.593 8.007 -2.339 1.00 96.44 194 GLY A C 1
ATOM 1408 O O . GLY A 1 194 ? -4.858 7.541 -1.235 1.00 96.44 194 GLY A O 1
ATOM 1409 N N . THR A 1 195 ? -5.413 8.836 -2.992 1.00 97.94 195 THR A N 1
ATOM 1410 C CA . THR A 1 195 ? -6.724 9.246 -2.465 1.00 97.94 195 THR A CA 1
ATOM 1411 C C . THR A 1 195 ? -7.686 8.064 -2.362 1.00 97.94 195 THR A C 1
ATOM 1413 O O . THR A 1 195 ? -8.190 7.809 -1.276 1.00 97.94 195 THR A O 1
ATOM 1416 N N . GLU A 1 196 ? -7.871 7.297 -3.444 1.00 97.88 196 GLU A N 1
ATOM 1417 C CA . GLU A 1 196 ? -8.752 6.114 -3.462 1.00 97.88 196 GLU A CA 1
ATOM 1418 C C . GLU A 1 196 ? -8.347 5.089 -2.391 1.00 97.88 196 GLU A C 1
ATOM 1420 O O . GLU A 1 196 ? -9.184 4.542 -1.679 1.00 97.88 196 GLU A O 1
ATOM 1425 N N . ALA A 1 197 ? -7.046 4.848 -2.236 1.00 97.88 197 ALA A N 1
ATOM 1426 C CA . ALA A 1 197 ? -6.508 3.925 -1.252 1.00 97.88 197 ALA A CA 1
ATOM 1427 C C . ALA A 1 197 ? -6.730 4.398 0.189 1.00 97.88 197 ALA A C 1
ATOM 1429 O O . ALA A 1 197 ? -7.051 3.580 1.053 1.00 97.88 197 ALA A O 1
ATOM 1430 N N . ALA A 1 198 ? -6.561 5.698 0.450 1.00 98.00 198 ALA A N 1
ATOM 1431 C CA . ALA A 1 198 ? -6.827 6.275 1.760 1.00 98.00 198 ALA A CA 1
ATOM 1432 C C . ALA A 1 198 ? -8.322 6.221 2.103 1.00 98.00 198 ALA A C 1
ATOM 1434 O O . ALA A 1 198 ? -8.667 5.845 3.220 1.00 98.00 198 ALA A O 1
ATOM 1435 N N . GLU A 1 199 ? -9.197 6.535 1.144 1.00 97.94 199 GLU A N 1
ATOM 1436 C CA . GLU A 1 199 ? -10.654 6.435 1.293 1.00 97.94 199 GLU A CA 1
ATOM 1437 C C . GLU A 1 199 ? -11.084 4.990 1.562 1.00 97.94 199 GLU A C 1
ATOM 1439 O O . GLU A 1 199 ? -11.749 4.731 2.560 1.00 97.94 199 GLU A O 1
ATOM 1444 N N . TYR A 1 200 ? -10.608 4.031 0.761 1.00 97.69 200 TYR A N 1
ATOM 1445 C CA . TYR A 1 200 ? -10.861 2.604 0.971 1.00 97.69 200 TYR A CA 1
ATOM 1446 C C . TYR A 1 200 ? -10.470 2.143 2.384 1.00 97.69 200 TYR A C 1
ATOM 1448 O O . TYR A 1 200 ? -11.258 1.495 3.075 1.00 97.69 200 TYR A O 1
ATOM 1456 N N . ALA A 1 201 ? -9.254 2.477 2.827 1.00 95.88 201 ALA A N 1
ATOM 1457 C CA . ALA A 1 201 ? -8.782 2.088 4.149 1.00 95.88 201 ALA A CA 1
ATOM 1458 C C . ALA A 1 201 ? -9.591 2.775 5.256 1.00 95.88 201 ALA A C 1
ATOM 1460 O O . ALA A 1 201 ? -9.970 2.126 6.230 1.00 95.88 201 ALA A O 1
ATOM 1461 N N . ALA A 1 202 ? -9.900 4.065 5.104 1.00 94.88 202 ALA A N 1
ATOM 1462 C CA . ALA A 1 202 ? -10.734 4.789 6.048 1.00 94.88 202 ALA A CA 1
ATOM 1463 C C . ALA A 1 202 ? -12.130 4.160 6.148 1.00 94.88 202 ALA A C 1
ATOM 1465 O O . ALA A 1 202 ? -12.608 3.947 7.261 1.00 94.88 202 ALA A O 1
ATOM 1466 N N . ASP A 1 203 ? -12.793 3.841 5.043 1.00 94.62 203 ASP A N 1
ATOM 1467 C CA . ASP A 1 203 ? -14.121 3.217 5.047 1.00 94.62 203 ASP A CA 1
ATOM 1468 C C . ASP A 1 203 ? -14.101 1.865 5.765 1.00 94.62 203 ASP A C 1
ATOM 1470 O O . ASP A 1 203 ? -14.889 1.650 6.691 1.00 94.62 203 ASP A O 1
ATOM 1474 N N . LYS A 1 204 ? -13.107 1.020 5.469 1.00 92.50 204 LYS A N 1
ATOM 1475 C CA . LYS A 1 204 ? -12.897 -0.246 6.183 1.00 92.50 204 LYS A CA 1
ATOM 1476 C C . LYS A 1 204 ? -12.715 -0.066 7.689 1.00 92.50 204 LYS A C 1
ATOM 1478 O O . LYS A 1 204 ? -13.291 -0.816 8.468 1.00 92.50 204 LYS A O 1
ATOM 1483 N N . ILE A 1 205 ? -11.973 0.956 8.116 1.00 91.00 205 ILE A N 1
ATOM 1484 C CA . ILE A 1 205 ? -11.799 1.272 9.543 1.00 91.00 205 ILE A CA 1
ATOM 1485 C C . ILE A 1 205 ? -13.136 1.660 10.198 1.00 91.00 205 ILE A C 1
ATOM 1487 O O . ILE A 1 205 ? -13.394 1.264 11.335 1.00 91.00 205 ILE A O 1
ATOM 1491 N N . SER A 1 206 ? -14.019 2.397 9.509 1.00 88.31 206 SER A N 1
ATOM 1492 C CA . SER A 1 206 ? -15.346 2.699 10.075 1.00 88.31 206 SER A CA 1
ATOM 1493 C C . SER A 1 206 ? -16.274 1.499 10.166 1.00 88.31 206 SER A C 1
ATOM 1495 O O . SER A 1 206 ? -17.080 1.450 11.092 1.00 88.31 206 SER A O 1
ATOM 1497 N N . GLU A 1 207 ? -16.163 0.540 9.247 1.00 85.69 207 GLU A N 1
ATOM 1498 C CA . GLU A 1 207 ? -16.959 -0.694 9.277 1.00 85.69 207 GLU A CA 1
ATOM 1499 C C . GLU A 1 207 ? -16.641 -1.534 10.524 1.00 85.69 207 GLU A C 1
ATOM 1501 O O . GLU A 1 207 ? -17.522 -2.185 11.072 1.00 85.69 207 GLU A O 1
ATOM 1506 N N . CYS A 1 208 ? -15.412 -1.462 11.041 1.00 75.81 208 CYS A N 1
ATOM 1507 C CA . CYS A 1 208 ? -15.017 -2.163 12.266 1.00 75.81 208 CYS A CA 1
ATOM 1508 C C . CYS A 1 208 ? -15.555 -1.531 13.563 1.00 75.81 208 CYS A C 1
ATOM 1510 O O . CYS A 1 208 ? -15.324 -2.054 14.647 1.00 75.81 208 CYS A O 1
ATOM 1512 N N . SER A 1 209 ? -16.236 -0.386 13.471 1.00 57.75 209 SER A N 1
ATOM 1513 C CA . SER A 1 209 ? -16.682 0.411 14.623 1.00 57.75 209 SER A CA 1
ATOM 1514 C C . SER A 1 209 ? -18.149 0.188 15.003 1.00 57.75 209 SER A C 1
ATOM 1516 O O . SER A 1 209 ? -18.655 0.892 15.879 1.00 57.75 209 SER A O 1
ATOM 1518 N N . THR A 1 210 ? -18.857 -0.701 14.299 1.00 45.47 210 THR A N 1
ATOM 1519 C CA . THR A 1 210 ? -20.326 -0.808 14.348 1.00 45.47 210 THR A CA 1
ATOM 1520 C C . THR A 1 210 ? -20.877 -2.052 15.050 1.00 45.47 210 THR A C 1
ATOM 1522 O O . THR A 1 210 ? -22.088 -2.260 14.978 1.00 45.47 210 THR A O 1
ATOM 1525 N N . ASP A 1 211 ? -20.042 -2.819 15.758 1.00 35.94 211 ASP A N 1
ATOM 1526 C CA . ASP A 1 211 ? -20.464 -3.992 16.546 1.00 35.94 211 ASP A CA 1
ATOM 1527 C C . ASP A 1 211 ? -20.466 -3.733 18.064 1.00 35.94 211 ASP A C 1
ATOM 1529 O O . ASP A 1 211 ? -19.472 -3.178 18.592 1.00 35.94 211 ASP A O 1
#

Nearest PDB structures (foldseek):
  2axe-assembly1_A  TM=8.612E-01  e=8.519E-09  Talaromyces purpureogenus
  1g66-assembly1_A  TM=8.603E-01  e=1.887E-08  Talaromyces purpureogenus
  1qoz-assembly2_B  TM=8.507E-01  e=3.934E-08  Trichoderma reesei
  7cw1-assembly2_B  TM=6.970E-01  e=1.582E-05  Moesziomyces antarcticus
  2czq-assembly2_B  TM=7.316E-01  e=3.506E-05  Cryptococcus sp. S-2

Sequence (211 aa):
MKNIAAAIIAFVGPVQAASIPTAPSAQAHSSLTSRADCSNITCTPATGAAHIVVNRASTEAPGTGVLGSVADAIVAARPGSDIATNPYPALLDPYVESQTAGVGNLTDIVLNYQSCCPDIAAVVLMGDPSFQKNLSWDRGNASNVSYFPRIDNAACLPVADKMISYCDSNDYFCDNGTTADALAIHQTYVQRYGTEAAEYAADKISECSTD

Mean predicted aligned error: 8.54 Å

pLDDT: mean 83.07, std 19.74, range [30.78, 98.31]

Radius of gyration: 18.56 Å; Cα contacts (8 Å, |Δi|>4): 419; chains: 1; bounding box: 41×41×64 Å

InterPro domains:
  IPR000675 Cutinase/acetylxylan esterase [PF01083] (49-119)
  IPR000675 Cutinase/acetylxylan esterase [PF01083] (120-204)
  IPR000675 Cutinase/acetylxylan esterase [SM01110] (45-205)
  IPR029058 Alpha/Beta hydrolase fold [G3DSA:3.40.50.1820] (48-119)
  IPR029058 Alpha/Beta hydrolase fold [G3DSA:3.40.50.1820] (120-206)
  IPR029058 Alpha/Beta hydrolase fold [SSF53474] (49-205)

Organism: NCBI:txid1214573

Foldseek 3Di:
DFWAKKKKWWFAAEDDDDDDDDDDDDDDDDDDDPLADCPPPDGQYQAQETAMEIEETAPADPDNHLLPLLVVLLCVLRPSYDYDYQDFNSHPVVPVRRVVSSVVSVCCVVVNNCSRGPDTLAMEMANHLQADPPAPQEDEDADAAFNNHDPDCPVVVVCSVRYHHYDYHQQCGNRVHDDPCNSVSSVCCCVVCSNVSSVSSSVSSNVSNPD

Solvent-accessible surface area (backbone atoms only — not comparable to full-atom values): 11518 Å² total; per-residue (Å²): 138,73,66,58,38,34,38,40,40,31,28,30,10,77,80,77,80,89,81,89,81,90,82,84,90,83,87,86,84,93,81,90,81,80,72,66,77,45,91,84,58,79,59,31,52,30,72,34,12,27,40,31,39,24,37,37,26,18,70,45,67,93,54,38,41,82,52,36,66,31,53,52,48,24,32,71,74,16,65,71,31,48,80,46,54,55,84,48,72,31,37,73,77,62,36,68,65,20,49,52,47,36,53,50,46,41,48,51,53,51,54,58,47,38,64,68,18,67,41,78,33,24,35,42,33,38,32,33,30,42,38,65,77,95,45,95,28,60,38,76,64,40,79,52,68,18,71,51,51,62,92,69,62,74,87,47,58,92,47,42,94,32,38,37,36,36,31,40,59,38,13,40,39,22,13,50,24,81,60,97,53,8,65,57,54,53,71,37,45,58,83,75,38,24,67,62,53,19,50,53,40,36,52,34,32,45,65,68,42,76,124